Protein AF-D7G516-F1 (afdb_monomer)

pLDDT: mean 73.83, std 26.2, range [26.19, 97.0]

InterPro domains:
  IPR009976 Exocyst complex component Sec10-like [PTHR12100] (9-217)
  IPR048627 Exocyst complex component Sec10-like, alpha-helical bundle [PF07393] (10-215)

Solvent-accessible surface area (backbone atoms only — not comparable to full-atom values): 18354 Å² total; per-residue (Å²): 137,84,76,89,66,85,73,70,80,52,72,66,57,47,48,50,54,35,51,53,48,50,54,53,52,50,52,53,50,47,40,60,68,48,53,47,58,76,26,66,93,38,64,68,61,38,49,54,52,51,53,54,48,51,55,52,50,54,52,52,53,53,50,50,52,53,55,50,51,52,45,50,48,49,54,52,52,50,40,54,46,33,63,65,73,55,54,51,83,46,70,25,39,61,90,54,94,81,58,80,78,46,55,45,73,34,51,54,53,42,43,53,50,52,50,52,52,49,51,53,46,53,73,47,36,63,81,46,45,86,82,43,77,60,61,63,56,52,36,53,48,40,48,49,53,48,51,54,49,55,59,49,52,77,74,52,64,68,40,75,71,16,18,54,18,46,42,38,32,41,54,51,46,34,61,50,43,51,70,67,74,36,68,73,23,38,53,52,40,50,51,49,45,57,57,34,48,65,55,61,53,57,79,92,55,45,65,63,47,58,72,73,41,79,77,64,76,72,75,86,77,84,83,80,92,78,87,90,80,84,81,93,76,90,78,86,80,83,78,88,77,83,80,81,89,78,91,79,90,79,92,84,86,90,84,80,92,83,85,86,82,86,69,79,77,65,79,83,76,75,88,85,79,92,76,88,82,83,83,76,84,80,82,81,81,83,80,81,79,90,82,84,136

Radius of gyration: 27.87 Å; Cα contacts (8 Å, |Δi|>4): 183; chains: 1; bounding box: 66×80×80 Å

Organism: Ectocarpus siliculosus (NCBI:txid2880)

Structure (mmCIF, N/CA/C/O backbone):
data_AF-D7G516-F1
#
_entry.id   AF-D7G516-F1
#
loop_
_atom_site.group_PDB
_atom_site.id
_atom_site.type_symbol
_atom_site.label_atom_id
_atom_site.label_alt_id
_atom_site.label_comp_id
_atom_site.label_asym_id
_atom_site.label_entity_id
_atom_site.label_seq_id
_atom_site.pdbx_PDB_ins_code
_atom_site.Cartn_x
_atom_site.Cartn_y
_atom_site.Cartn_z
_atom_site.occupancy
_atom_site.B_iso_or_equiv
_atom_site.auth_seq_id
_atom_site.auth_comp_id
_atom_site.auth_asym_id
_atom_site.auth_atom_id
_atom_site.pdbx_PDB_model_num
ATOM 1 N N . MET A 1 1 ? -22.543 21.528 -9.847 1.00 35.31 1 MET A N 1
ATOM 2 C CA . MET A 1 1 ? -21.098 21.435 -9.544 1.00 35.31 1 MET A CA 1
ATOM 3 C C . MET A 1 1 ? -20.935 20.622 -8.266 1.00 35.31 1 MET A C 1
ATOM 5 O O . MET A 1 1 ? -20.909 21.175 -7.177 1.00 35.31 1 MET A O 1
ATOM 9 N N . THR A 1 2 ? -20.977 19.297 -8.387 1.00 38.12 2 THR A N 1
ATOM 10 C CA . THR A 1 2 ? -20.849 18.356 -7.266 1.00 38.12 2 THR A CA 1
ATOM 11 C C . THR A 1 2 ? -19.381 18.247 -6.868 1.00 38.12 2 THR A C 1
ATOM 13 O O . THR A 1 2 ? -18.526 18.008 -7.716 1.00 38.12 2 THR A O 1
ATOM 16 N N . GLY A 1 3 ? -19.097 18.499 -5.590 1.00 31.91 3 GLY A N 1
ATOM 17 C CA . GLY A 1 3 ? -17.750 18.593 -5.039 1.00 31.91 3 GLY A CA 1
ATOM 18 C C . GLY A 1 3 ? -16.908 17.337 -5.257 1.00 31.91 3 GLY A C 1
ATOM 19 O O . GLY A 1 3 ? -17.397 16.217 -5.125 1.00 31.91 3 GLY A O 1
ATOM 20 N N . GLY A 1 4 ? -15.626 17.557 -5.559 1.00 35.78 4 GLY A N 1
ATOM 21 C CA . GLY A 1 4 ? -14.592 16.530 -5.638 1.00 35.78 4 GLY A CA 1
ATOM 22 C C . GLY A 1 4 ? -14.382 15.859 -4.285 1.00 35.78 4 GLY A C 1
ATOM 23 O O . GLY A 1 4 ? -13.502 16.231 -3.512 1.00 35.78 4 GLY A O 1
ATOM 24 N N . ALA A 1 5 ? -15.216 14.872 -3.976 1.00 41.38 5 ALA A N 1
ATOM 25 C CA . ALA A 1 5 ? -14.889 13.873 -2.980 1.00 41.38 5 ALA A CA 1
ATOM 26 C C . ALA A 1 5 ? -13.753 13.026 -3.563 1.00 41.38 5 ALA A C 1
ATOM 28 O O . ALA A 1 5 ? -13.941 12.411 -4.606 1.00 41.38 5 ALA A O 1
ATOM 29 N N . GLY A 1 6 ? -12.586 13.058 -2.907 1.00 54.91 6 GLY A N 1
ATOM 30 C CA . GLY A 1 6 ? -11.377 12.331 -3.296 1.00 54.91 6 GLY A CA 1
ATOM 31 C C . GLY A 1 6 ? -11.686 10.919 -3.775 1.00 54.91 6 GLY A C 1
ATOM 32 O O . GLY A 1 6 ? -12.023 10.044 -2.978 1.00 54.91 6 GLY A O 1
ATOM 33 N N . GLN A 1 7 ? -11.627 10.748 -5.091 1.00 77.19 7 GLN A N 1
ATOM 34 C CA . GLN A 1 7 ? -11.859 9.480 -5.749 1.00 77.19 7 GLN A CA 1
ATOM 35 C C . GLN A 1 7 ? -10.616 8.626 -5.517 1.00 77.19 7 GLN A C 1
ATOM 37 O O . GLN A 1 7 ? -9.494 9.081 -5.748 1.00 77.19 7 GLN A O 1
ATOM 42 N N . LEU A 1 8 ? -10.821 7.427 -4.974 1.00 88.25 8 LEU A N 1
ATOM 43 C CA . LEU A 1 8 ? -9.752 6.449 -4.809 1.00 88.25 8 LEU A CA 1
ATOM 44 C C . LEU A 1 8 ? -9.149 6.123 -6.184 1.00 88.25 8 LEU A C 1
ATOM 46 O O . LEU A 1 8 ? -9.859 6.244 -7.189 1.00 88.25 8 LEU A O 1
ATOM 50 N N . PRO A 1 9 ? -7.870 5.717 -6.245 1.00 90.25 9 PRO A N 1
ATOM 51 C CA . PRO A 1 9 ? -7.252 5.311 -7.497 1.00 90.25 9 PRO A CA 1
ATOM 52 C C . PRO A 1 9 ? -8.087 4.199 -8.156 1.00 90.25 9 PRO A C 1
ATOM 54 O O . PRO A 1 9 ? -8.312 3.151 -7.541 1.00 90.25 9 PRO A O 1
ATOM 57 N N . PRO A 1 10 ? -8.608 4.423 -9.372 1.00 93.38 10 PRO A N 1
ATOM 58 C CA . PRO A 1 10 ? -9.391 3.411 -10.062 1.00 93.38 10 PRO A CA 1
ATOM 59 C C . PRO A 1 10 ? -8.457 2.341 -10.651 1.00 93.38 10 PRO A C 1
ATOM 61 O O . PRO A 1 10 ? -7.251 2.551 -10.773 1.00 93.38 10 PRO A O 1
ATOM 64 N N . ARG A 1 11 ? -8.982 1.179 -11.043 1.00 93.94 11 ARG A N 1
ATOM 65 C CA . ARG A 1 11 ? -8.154 0.091 -11.593 1.00 93.94 11 ARG A CA 1
ATOM 66 C C . ARG A 1 11 ? -7.381 0.521 -12.843 1.00 93.94 11 ARG A C 1
ATOM 68 O O . ARG A 1 11 ? -6.203 0.193 -12.987 1.00 93.94 11 ARG A O 1
ATOM 75 N N . GLU A 1 12 ? -8.018 1.313 -13.698 1.00 94.62 12 GLU A N 1
ATOM 76 C CA . GLU A 1 12 ? -7.468 1.833 -14.951 1.00 94.62 12 GLU A CA 1
ATOM 77 C C . GLU A 1 12 ? -6.193 2.656 -14.717 1.00 94.62 12 GLU A C 1
ATOM 79 O O . GLU A 1 12 ? -5.302 2.691 -15.566 1.00 94.62 12 GLU A O 1
ATOM 84 N N . PHE A 1 13 ? -6.066 3.288 -13.545 1.00 95.31 13 PHE A N 1
ATOM 85 C CA . PHE A 1 13 ? -4.852 4.000 -13.160 1.00 95.31 13 PHE A CA 1
ATOM 86 C C . PHE A 1 13 ? -3.659 3.044 -13.013 1.00 95.31 13 PHE A C 1
ATOM 88 O O . PHE A 1 13 ? -2.593 3.295 -13.578 1.00 95.31 13 PHE A O 1
ATOM 95 N N . TYR A 1 14 ? -3.833 1.924 -12.306 1.00 95.12 14 TYR A N 1
ATOM 96 C CA . TYR A 1 14 ? -2.770 0.931 -12.135 1.00 95.12 14 TYR A CA 1
ATOM 97 C C . TYR A 1 14 ? -2.436 0.222 -13.452 1.00 95.12 14 TYR A C 1
ATOM 99 O O . TYR A 1 14 ? -1.269 -0.064 -13.726 1.00 95.12 14 TYR A O 1
ATOM 107 N N . GLU A 1 15 ? -3.433 -0.005 -14.307 1.00 94.81 15 GLU A N 1
ATOM 108 C CA . GLU A 1 15 ? -3.223 -0.548 -15.652 1.00 94.81 15 GLU A CA 1
ATOM 109 C C .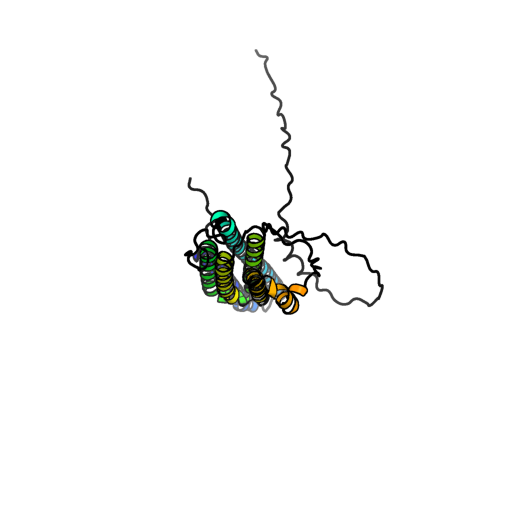 GLU A 1 15 ? -2.430 0.413 -16.550 1.00 94.81 15 GLU A C 1
ATOM 111 O O . GLU A 1 15 ? -1.538 -0.025 -17.281 1.00 94.81 15 GLU A O 1
ATOM 116 N N . ALA A 1 16 ? -2.668 1.724 -16.446 1.00 95.62 16 ALA A N 1
ATOM 117 C CA . ALA A 1 16 ? -1.872 2.727 -17.149 1.00 95.62 16 ALA A CA 1
ATOM 118 C C . ALA A 1 16 ? -0.408 2.731 -16.674 1.00 95.62 16 ALA A C 1
ATOM 120 O O . ALA A 1 16 ? 0.507 2.738 -17.500 1.00 95.62 16 ALA A O 1
ATOM 121 N N . VAL A 1 17 ? -0.166 2.651 -15.359 1.00 95.00 17 VAL A N 1
ATOM 122 C CA . VAL A 1 17 ? 1.196 2.524 -14.806 1.00 95.00 17 VAL A CA 1
ATOM 123 C C . VAL A 1 17 ? 1.875 1.243 -15.307 1.00 95.00 17 VAL A C 1
ATOM 125 O O . VAL A 1 17 ? 3.029 1.282 -15.746 1.00 95.00 17 VAL A O 1
ATOM 128 N N . LYS A 1 18 ? 1.147 0.119 -15.328 1.00 94.19 18 LYS A N 1
ATOM 129 C CA . LYS A 1 18 ? 1.629 -1.145 -15.900 1.00 94.19 18 LYS A CA 1
ATOM 130 C C . LYS A 1 18 ? 2.031 -0.978 -17.368 1.00 94.19 18 LYS A C 1
ATOM 132 O O . LYS A 1 18 ? 3.097 -1.447 -17.765 1.00 94.19 18 LYS A O 1
ATOM 137 N N . ALA A 1 19 ? 1.209 -0.307 -18.173 1.00 94.75 19 ALA A N 1
ATOM 138 C CA . ALA A 1 19 ? 1.486 -0.077 -19.590 1.00 94.75 19 ALA A CA 1
ATOM 139 C C . ALA A 1 19 ? 2.756 0.764 -19.807 1.00 94.75 19 ALA A C 1
ATOM 141 O O . ALA A 1 19 ? 3.577 0.421 -20.659 1.00 94.75 19 ALA A O 1
ATOM 142 N N . VAL A 1 20 ? 2.963 1.811 -19.000 1.00 94.50 20 VAL A N 1
ATOM 143 C CA . VAL A 1 20 ? 4.186 2.634 -19.046 1.00 94.50 20 VAL A CA 1
ATOM 144 C C . VAL A 1 20 ? 5.424 1.801 -18.707 1.00 94.50 20 VAL A C 1
ATOM 146 O O . VAL A 1 20 ? 6.427 1.874 -19.418 1.00 94.50 20 VAL A O 1
ATOM 149 N N . SER A 1 21 ? 5.348 0.959 -17.674 1.00 92.31 21 SER A N 1
ATOM 150 C CA . SER A 1 21 ? 6.451 0.064 -17.303 1.00 92.31 21 SER A CA 1
ATOM 151 C C . SER A 1 21 ? 6.769 -0.957 -18.407 1.00 92.31 21 SER A C 1
ATOM 153 O O . SER A 1 21 ? 7.936 -1.160 -18.750 1.00 92.31 21 SER A O 1
ATOM 155 N N . LYS A 1 22 ? 5.744 -1.525 -19.060 1.00 93.19 22 LYS A N 1
ATOM 156 C CA . LYS A 1 22 ? 5.924 -2.411 -20.225 1.00 93.19 22 LYS A CA 1
ATOM 157 C C . LYS A 1 22 ? 6.595 -1.710 -21.399 1.00 93.19 22 LYS A C 1
ATOM 159 O O . LYS A 1 22 ? 7.497 -2.279 -22.008 1.00 93.19 22 LYS A O 1
ATOM 164 N N . ALA A 1 23 ? 6.194 -0.478 -21.705 1.00 94.38 23 ALA A N 1
ATOM 165 C CA . ALA A 1 23 ? 6.830 0.310 -22.758 1.00 94.38 23 ALA A CA 1
ATOM 166 C C . ALA A 1 23 ? 8.309 0.593 -22.436 1.00 94.38 23 ALA A C 1
ATOM 168 O O . ALA A 1 23 ? 9.162 0.504 -23.319 1.00 94.38 23 ALA A O 1
ATOM 169 N N . ALA A 1 24 ? 8.628 0.872 -21.168 1.00 94.06 24 ALA A N 1
ATOM 170 C CA . ALA A 1 24 ? 10.005 1.051 -20.714 1.00 94.06 24 ALA A CA 1
ATOM 171 C C . ALA A 1 24 ? 10.839 -0.236 -20.863 1.00 94.06 24 ALA A C 1
ATOM 173 O O . ALA A 1 24 ? 11.972 -0.170 -21.341 1.00 94.06 24 ALA A O 1
ATOM 174 N N . ALA A 1 25 ? 10.277 -1.400 -20.524 1.00 92.81 25 ALA A N 1
ATOM 175 C CA . ALA A 1 25 ? 10.927 -2.695 -20.737 1.00 92.81 25 ALA A CA 1
ATOM 176 C C . ALA A 1 25 ? 11.154 -2.988 -22.234 1.00 92.81 25 ALA A C 1
ATOM 178 O O . ALA A 1 25 ? 12.260 -3.362 -22.626 1.00 92.81 25 ALA A O 1
ATOM 179 N N . GLY A 1 26 ? 10.156 -2.723 -23.083 1.00 94.69 26 GLY A N 1
ATOM 180 C CA . GLY A 1 26 ? 10.283 -2.870 -24.537 1.00 94.69 26 GLY A CA 1
ATOM 181 C C . GLY A 1 26 ? 11.351 -1.952 -25.143 1.00 94.69 26 GLY A C 1
ATOM 182 O O . GLY A 1 26 ? 12.089 -2.362 -26.036 1.00 94.69 26 GLY A O 1
ATOM 183 N N . LEU A 1 27 ? 11.513 -0.731 -24.619 1.00 95.38 27 LEU A N 1
ATOM 184 C CA . LEU A 1 27 ? 12.607 0.162 -25.017 1.00 95.38 27 LEU A CA 1
ATOM 185 C C . LEU A 1 27 ? 13.985 -0.429 -24.675 1.00 95.38 27 LEU A C 1
ATOM 187 O O . LEU A 1 27 ? 14.937 -0.272 -25.443 1.00 95.38 27 LEU A O 1
ATOM 191 N N . GLU A 1 28 ? 14.119 -1.098 -23.528 1.00 94.25 28 GLU A N 1
ATOM 192 C CA . GLU A 1 28 ? 15.374 -1.754 -23.153 1.00 94.25 28 GLU A CA 1
ATOM 193 C C . GLU A 1 28 ? 15.722 -2.933 -24.043 1.00 94.25 28 GLU A C 1
ATOM 195 O O . GLU A 1 28 ? 16.890 -3.090 -24.408 1.00 94.25 28 GLU A O 1
ATOM 200 N N . GLU A 1 29 ? 14.723 -3.741 -24.376 1.00 95.25 29 GLU A N 1
ATOM 201 C CA . GLU A 1 29 ? 14.861 -4.861 -25.296 1.00 95.25 29 GLU A CA 1
ATOM 202 C C . GLU A 1 29 ? 15.234 -4.366 -26.696 1.00 95.25 29 GLU A C 1
ATOM 204 O O . GLU A 1 29 ? 16.283 -4.746 -27.217 1.00 95.25 29 GLU A O 1
ATOM 209 N N . HIS A 1 30 ? 14.490 -3.401 -27.242 1.00 96.19 30 HIS A N 1
ATOM 210 C CA . HIS A 1 30 ? 14.788 -2.805 -28.545 1.00 96.19 30 HIS A CA 1
ATOM 211 C C . HIS A 1 30 ? 16.199 -2.203 -28.603 1.00 96.19 30 HIS A C 1
ATOM 213 O O . HIS A 1 30 ? 16.941 -2.410 -29.567 1.00 96.19 30 HIS A O 1
ATOM 219 N N . HIS A 1 31 ? 16.615 -1.492 -27.551 1.00 96.25 31 HIS A N 1
ATOM 220 C CA . HIS A 1 31 ? 17.971 -0.961 -27.494 1.00 96.25 31 HIS A CA 1
ATOM 221 C C . HIS A 1 31 ? 19.023 -2.078 -27.483 1.00 96.25 31 HIS A C 1
ATOM 223 O O . HIS A 1 31 ? 20.067 -1.946 -28.118 1.00 96.25 31 HIS A O 1
ATOM 229 N N . ARG A 1 32 ? 18.786 -3.169 -26.753 1.00 95.00 32 ARG A N 1
ATOM 230 C CA . ARG A 1 32 ? 19.725 -4.296 -26.654 1.00 95.00 32 ARG A CA 1
ATOM 231 C C . ARG A 1 32 ? 19.843 -5.060 -27.969 1.00 95.00 32 ARG A C 1
ATOM 233 O O . ARG A 1 32 ? 20.947 -5.441 -28.351 1.00 95.00 32 ARG A O 1
ATOM 240 N N . GLU A 1 33 ? 18.725 -5.295 -28.641 1.00 96.12 33 GLU A N 1
ATOM 241 C CA . GLU A 1 33 ? 18.678 -6.168 -29.813 1.00 96.12 33 GLU A CA 1
ATOM 242 C C . GLU A 1 33 ? 18.977 -5.445 -31.119 1.00 96.12 33 GLU A C 1
ATOM 244 O O . GLU A 1 33 ? 19.647 -6.018 -31.976 1.00 96.12 33 GLU A O 1
ATOM 249 N N . VAL A 1 34 ? 18.513 -4.203 -31.261 1.00 96.62 34 VAL A N 1
ATOM 250 C CA . VAL A 1 34 ? 18.597 -3.451 -32.518 1.00 96.62 34 VAL A CA 1
ATOM 251 C C . VAL A 1 34 ? 19.666 -2.371 -32.426 1.00 96.62 34 VAL A C 1
ATOM 253 O O . VAL A 1 34 ? 20.624 -2.384 -33.195 1.00 96.62 34 VAL A O 1
ATOM 256 N N . VAL A 1 35 ? 19.542 -1.453 -31.462 1.00 94.94 35 VAL A N 1
ATOM 257 C CA . VAL A 1 35 ? 20.409 -0.262 -31.396 1.00 94.94 35 VAL A CA 1
ATOM 258 C C . VAL A 1 35 ? 21.850 -0.638 -31.058 1.00 94.94 35 VAL A C 1
ATOM 260 O O . VAL A 1 35 ? 22.779 -0.195 -31.728 1.00 94.94 35 VAL A O 1
ATOM 263 N N . ALA A 1 36 ? 22.055 -1.478 -30.042 1.00 92.69 36 ALA A N 1
ATOM 264 C CA . ALA A 1 36 ? 23.391 -1.860 -29.607 1.00 92.69 36 ALA A CA 1
ATOM 265 C C . ALA A 1 36 ? 24.133 -2.628 -30.707 1.00 92.69 36 ALA A C 1
ATOM 267 O O . ALA A 1 36 ? 25.274 -2.276 -31.005 1.00 92.69 36 ALA A O 1
ATOM 268 N N . LYS A 1 37 ? 23.482 -3.612 -31.343 1.00 94.00 37 LYS A N 1
ATOM 269 C CA . LYS A 1 37 ? 24.067 -4.401 -32.441 1.00 94.00 37 LYS A CA 1
ATOM 270 C C . LYS A 1 37 ? 24.320 -3.554 -33.691 1.00 94.00 37 LYS A C 1
ATOM 272 O O . LYS A 1 37 ? 25.400 -3.607 -34.258 1.00 94.00 37 LYS A O 1
ATOM 277 N N . GLY A 1 38 ? 23.376 -2.687 -34.065 1.00 94.12 38 GLY A N 1
ATOM 278 C CA . GLY A 1 38 ? 23.540 -1.778 -35.206 1.00 94.12 38 GLY A CA 1
ATOM 279 C C . GLY A 1 38 ? 24.657 -0.739 -35.035 1.00 94.12 38 GLY A C 1
ATOM 280 O O . GLY A 1 38 ? 25.090 -0.144 -36.013 1.00 94.12 38 GLY A O 1
ATOM 281 N N . MET A 1 39 ? 25.137 -0.522 -33.806 1.00 94.38 39 MET A N 1
ATOM 282 C CA . MET A 1 39 ? 26.239 0.391 -33.482 1.00 94.38 39 MET A CA 1
ATOM 283 C C . MET A 1 39 ? 27.534 -0.350 -33.095 1.00 94.38 39 MET A C 1
ATOM 285 O O . MET A 1 39 ? 28.318 0.178 -32.304 1.00 94.38 39 MET A O 1
ATOM 289 N N . GLU A 1 40 ? 27.753 -1.576 -33.588 1.00 92.25 40 GLU A N 1
ATOM 290 C CA . GLU A 1 40 ? 28.995 -2.349 -33.368 1.00 92.25 40 GLU A CA 1
ATOM 291 C C . GLU A 1 40 ? 30.255 -1.610 -33.806 1.00 92.25 40 GLU A C 1
ATOM 293 O O . GLU A 1 40 ? 31.206 -1.523 -33.026 1.00 92.25 40 GLU A O 1
ATOM 298 N N . ASP A 1 41 ? 30.206 -0.954 -34.959 1.00 94.56 41 ASP A N 1
ATOM 299 C CA . ASP A 1 41 ? 31.373 -0.287 -35.542 1.00 94.56 41 ASP A CA 1
ATOM 300 C C . ASP A 1 41 ? 31.614 1.130 -34.991 1.00 94.56 41 ASP A C 1
ATOM 302 O O . ASP A 1 41 ? 32.623 1.770 -35.289 1.00 94.56 41 ASP A O 1
ATOM 306 N N . THR A 1 42 ? 30.702 1.647 -34.160 1.00 96.12 42 THR A N 1
ATOM 307 C CA . THR A 1 42 ? 30.744 3.028 -33.650 1.00 96.12 42 THR A CA 1
ATOM 308 C C . THR A 1 42 ? 30.601 3.077 -32.121 1.00 96.12 42 THR A C 1
ATOM 310 O O . THR A 1 42 ? 29.530 3.423 -31.602 1.00 96.12 42 THR A O 1
ATOM 313 N N . PRO A 1 43 ? 31.672 2.783 -31.355 1.00 92.31 43 PRO A N 1
ATOM 314 C CA . PRO A 1 43 ? 31.604 2.643 -29.895 1.00 92.31 43 PRO A CA 1
ATOM 315 C C . PRO A 1 43 ? 31.209 3.942 -29.170 1.00 92.31 43 PRO A C 1
ATOM 317 O O . PRO A 1 43 ? 30.512 3.908 -28.152 1.00 92.31 43 PRO A O 1
ATOM 320 N N . THR A 1 44 ? 31.592 5.101 -29.710 1.00 94.94 44 THR A N 1
ATOM 321 C CA . THR A 1 44 ? 31.213 6.411 -29.157 1.00 94.94 44 THR A CA 1
ATOM 322 C C . THR A 1 44 ? 29.705 6.644 -29.250 1.00 94.94 44 THR A C 1
ATOM 324 O O . THR A 1 44 ? 29.076 6.994 -28.252 1.00 94.94 44 THR A O 1
ATOM 327 N N . LEU A 1 45 ? 29.097 6.388 -30.416 1.00 94.12 45 LEU A N 1
ATOM 328 C CA . LEU A 1 45 ? 27.649 6.542 -30.612 1.00 94.12 45 LEU A CA 1
ATOM 329 C C . LEU A 1 45 ? 26.859 5.548 -29.759 1.00 94.12 45 LEU A C 1
ATOM 331 O O . LEU A 1 45 ? 25.877 5.934 -29.127 1.00 94.12 45 LEU A O 1
ATOM 335 N N . ARG A 1 46 ? 27.342 4.305 -29.648 1.00 93.62 46 ARG A N 1
ATOM 336 C CA . ARG A 1 46 ? 26.769 3.289 -28.755 1.00 93.62 46 ARG A CA 1
ATOM 337 C C . ARG A 1 46 ? 26.738 3.754 -27.297 1.00 93.62 46 ARG A C 1
ATOM 339 O O . ARG A 1 46 ? 25.749 3.533 -26.595 1.00 93.62 46 ARG A O 1
ATOM 346 N N . THR A 1 47 ? 27.810 4.401 -26.842 1.00 95.06 47 THR A N 1
ATOM 347 C CA . THR A 1 47 ? 27.899 4.939 -25.478 1.00 95.06 47 THR A CA 1
ATOM 348 C C . THR A 1 47 ? 26.881 6.059 -25.274 1.00 95.06 47 THR A C 1
ATOM 350 O O . THR A 1 47 ? 26.103 6.008 -24.324 1.00 95.06 47 THR A O 1
ATOM 353 N N . ILE A 1 48 ? 26.809 7.021 -26.200 1.00 95.69 48 ILE A N 1
ATOM 354 C CA . ILE A 1 48 ? 25.840 8.130 -26.143 1.00 95.69 48 ILE A CA 1
ATOM 355 C C . ILE A 1 48 ? 24.396 7.606 -26.134 1.00 95.69 48 ILE A C 1
ATOM 357 O O . ILE A 1 48 ? 23.582 8.053 -25.320 1.00 95.69 48 ILE A O 1
ATOM 361 N N . ALA A 1 49 ? 24.077 6.635 -26.995 1.00 94.88 49 ALA A N 1
ATOM 362 C CA . ALA A 1 49 ? 22.755 6.014 -27.056 1.00 94.88 49 ALA A CA 1
ATOM 363 C C . ALA A 1 49 ? 22.397 5.304 -25.739 1.00 94.88 49 ALA A C 1
ATOM 365 O O . ALA A 1 49 ? 21.304 5.501 -25.199 1.00 94.88 49 ALA A O 1
ATOM 366 N N . SER A 1 50 ? 23.350 4.559 -25.172 1.00 95.00 50 SER A N 1
ATOM 367 C CA . SER A 1 50 ? 23.172 3.848 -23.902 1.00 95.00 50 SER A CA 1
ATOM 368 C C . SER A 1 50 ? 22.932 4.805 -22.734 1.00 95.00 50 SER A C 1
ATOM 370 O O . SER A 1 50 ? 22.031 4.570 -21.928 1.00 95.00 50 SER A O 1
ATOM 372 N N . GLU A 1 51 ? 23.696 5.894 -22.645 1.00 96.38 51 GLU A N 1
ATOM 373 C CA . GLU A 1 51 ? 23.525 6.902 -21.591 1.00 96.38 51 GLU A CA 1
ATOM 374 C C . GLU A 1 51 ? 22.209 7.677 -21.745 1.00 96.38 51 GLU A C 1
ATOM 376 O O . GLU A 1 51 ? 21.487 7.883 -20.766 1.00 96.38 51 GLU A O 1
ATOM 381 N N . THR A 1 52 ? 21.824 8.014 -22.979 1.00 96.12 52 THR A N 1
ATOM 382 C CA . THR A 1 52 ? 20.531 8.658 -23.268 1.00 96.12 52 THR A CA 1
ATOM 383 C C . THR A 1 52 ? 19.363 7.759 -22.856 1.00 96.12 52 THR A C 1
ATOM 385 O O . THR A 1 52 ? 18.446 8.213 -22.165 1.00 96.12 52 THR A O 1
ATOM 388 N N . LYS A 1 53 ? 19.420 6.462 -23.1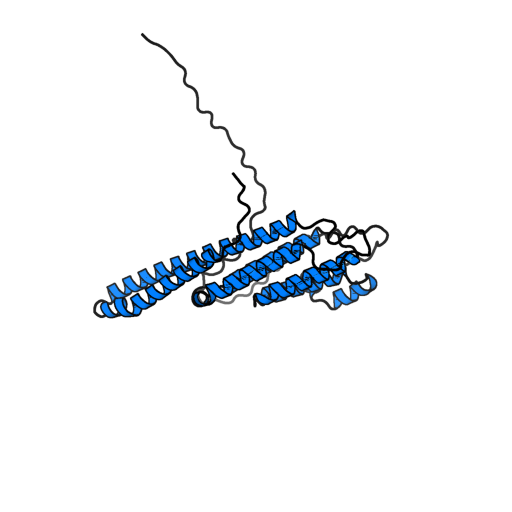95 1.00 95.88 53 LYS A N 1
ATOM 389 C CA . LYS A 1 53 ? 18.436 5.462 -22.753 1.00 95.88 53 LYS A CA 1
ATOM 390 C C . LYS A 1 53 ? 18.366 5.392 -21.229 1.00 95.88 53 LYS A C 1
ATOM 392 O O . LYS A 1 53 ? 17.273 5.476 -20.675 1.00 95.88 53 LYS A O 1
ATOM 397 N N . LYS A 1 54 ? 19.507 5.236 -20.544 1.00 95.62 54 LYS A N 1
ATOM 398 C CA . LYS A 1 54 ? 19.554 5.164 -19.070 1.00 95.62 54 LYS A CA 1
ATOM 399 C C . LYS A 1 54 ? 18.907 6.395 -18.438 1.00 95.62 54 LYS A C 1
ATOM 401 O O . LYS A 1 54 ? 18.063 6.250 -17.559 1.00 95.62 54 LYS A O 1
ATOM 406 N N . SER A 1 55 ? 19.247 7.590 -18.922 1.00 96.81 55 SER A N 1
ATOM 407 C CA . SER A 1 55 ? 18.660 8.846 -18.443 1.00 96.81 55 SER A CA 1
ATOM 408 C C . SER A 1 55 ? 17.138 8.879 -18.618 1.00 96.81 55 SER A C 1
ATOM 410 O O . SER A 1 55 ? 16.414 9.244 -17.689 1.00 96.81 55 SER A O 1
ATOM 412 N N . LEU A 1 56 ? 16.631 8.452 -19.779 1.00 96.25 56 LEU A N 1
ATOM 413 C CA . LEU A 1 56 ? 15.193 8.382 -20.033 1.00 96.25 56 LEU A CA 1
ATOM 414 C C . LEU A 1 56 ? 14.492 7.389 -19.096 1.00 96.25 56 LEU A C 1
ATOM 416 O O . LEU A 1 56 ? 13.469 7.732 -18.509 1.00 96.25 56 LEU A O 1
ATOM 420 N N . LEU A 1 57 ? 15.053 6.194 -18.914 1.00 94.88 57 LEU A N 1
ATOM 421 C CA . LEU A 1 57 ? 14.472 5.168 -18.045 1.00 94.88 57 LEU A CA 1
ATOM 422 C C . LEU A 1 57 ? 14.434 5.611 -16.586 1.00 94.88 57 LEU A C 1
ATOM 424 O O . LEU A 1 57 ? 13.386 5.507 -15.961 1.00 94.88 57 LEU A O 1
ATOM 428 N N . HIS A 1 58 ? 15.509 6.223 -16.085 1.00 94.31 58 HIS A N 1
ATOM 429 C CA . HIS A 1 58 ? 15.515 6.796 -14.740 1.00 94.31 58 HIS A CA 1
ATOM 430 C C . HIS A 1 58 ? 14.415 7.844 -14.541 1.00 94.31 58 HIS A C 1
ATOM 432 O O . HIS A 1 58 ? 13.811 7.909 -13.472 1.00 94.31 58 HIS A O 1
ATOM 438 N N . ARG A 1 59 ? 14.120 8.659 -15.562 1.00 95.12 59 ARG A N 1
ATOM 439 C CA . ARG A 1 59 ? 13.014 9.627 -15.500 1.00 95.12 59 ARG A CA 1
ATOM 440 C C . ARG A 1 59 ? 11.651 8.937 -15.458 1.00 95.12 59 ARG A C 1
ATOM 442 O O . ARG A 1 59 ? 10.782 9.399 -14.724 1.00 95.12 59 ARG A O 1
ATOM 449 N N . VAL A 1 60 ? 11.467 7.865 -16.229 1.00 94.75 60 VAL A N 1
ATOM 450 C CA . VAL A 1 60 ? 10.224 7.075 -16.234 1.00 94.75 60 VAL A CA 1
ATOM 451 C C . VAL A 1 60 ? 10.016 6.379 -14.890 1.00 94.75 60 VAL A C 1
ATOM 453 O O . VAL A 1 60 ? 8.916 6.448 -14.343 1.00 94.75 60 VAL A O 1
ATOM 456 N N . ASP A 1 61 ? 11.062 5.785 -14.318 1.00 92.00 61 ASP A N 1
ATOM 457 C CA . ASP A 1 61 ? 10.988 5.122 -13.013 1.00 92.00 61 ASP A CA 1
ATOM 458 C C . ASP A 1 61 ? 10.682 6.142 -11.904 1.00 92.00 61 ASP A C 1
ATOM 460 O O . ASP A 1 61 ? 9.765 5.941 -11.109 1.00 92.00 61 ASP A O 1
ATOM 464 N N . ALA A 1 62 ? 11.355 7.300 -11.906 1.00 92.69 62 ALA A N 1
ATOM 465 C CA . ALA A 1 62 ? 11.084 8.375 -10.948 1.00 92.69 62 ALA A CA 1
ATOM 466 C C . ALA A 1 62 ? 9.652 8.928 -11.063 1.00 92.69 62 ALA A C 1
ATOM 468 O O . ALA A 1 62 ? 9.012 9.224 -10.053 1.00 92.69 62 ALA A O 1
ATOM 469 N N . TRP A 1 63 ? 9.135 9.069 -12.286 1.00 95.00 63 TRP A N 1
ATOM 470 C CA . TRP A 1 63 ? 7.750 9.482 -12.506 1.00 95.00 63 TRP A CA 1
ATOM 471 C C . TRP A 1 63 ? 6.759 8.420 -12.020 1.00 95.00 63 TRP A C 1
ATOM 473 O O . TRP A 1 63 ? 5.786 8.761 -11.353 1.00 95.00 63 TRP A O 1
ATOM 483 N N . THR A 1 64 ? 7.043 7.144 -12.287 1.00 93.44 64 THR A N 1
ATOM 484 C CA . THR A 1 64 ? 6.220 6.009 -11.850 1.00 93.44 64 THR A CA 1
ATOM 485 C C . THR A 1 64 ? 6.108 5.965 -10.331 1.00 93.44 64 THR A C 1
ATOM 487 O O . THR A 1 64 ? 4.997 5.933 -9.805 1.00 93.44 64 THR A O 1
ATOM 490 N N . VAL A 1 65 ? 7.241 6.054 -9.625 1.00 92.56 65 VAL A N 1
ATOM 491 C CA . VAL A 1 65 ? 7.274 6.124 -8.156 1.00 92.56 65 VAL A CA 1
ATOM 492 C C . VAL A 1 65 ? 6.419 7.283 -7.660 1.00 92.56 65 VAL A C 1
ATOM 494 O O . VAL A 1 65 ? 5.519 7.077 -6.853 1.00 92.56 65 VAL A O 1
ATOM 497 N N . ARG A 1 66 ? 6.632 8.490 -8.194 1.00 94.19 66 ARG A N 1
ATOM 498 C CA . ARG A 1 66 ? 5.907 9.689 -7.759 1.00 94.19 66 ARG A CA 1
ATOM 499 C C . ARG A 1 66 ? 4.393 9.564 -7.936 1.00 94.19 66 ARG A C 1
ATOM 501 O O . ARG A 1 66 ? 3.631 9.957 -7.058 1.00 94.19 66 ARG A O 1
ATOM 508 N N . VAL A 1 67 ? 3.950 9.037 -9.072 1.00 94.69 67 VAL A N 1
ATOM 509 C CA . VAL A 1 67 ? 2.522 8.874 -9.366 1.00 94.69 67 VAL A CA 1
ATOM 510 C C . VAL A 1 67 ? 1.888 7.823 -8.449 1.00 94.69 67 VAL A C 1
ATOM 512 O O . VAL A 1 67 ? 0.773 8.023 -7.965 1.00 94.69 67 VAL A O 1
ATOM 515 N N . LEU A 1 68 ? 2.606 6.741 -8.143 1.00 94.62 68 LEU A N 1
ATOM 516 C CA . LEU A 1 68 ? 2.153 5.744 -7.174 1.00 94.62 68 LEU A CA 1
ATOM 517 C C . LEU A 1 68 ? 2.127 6.297 -5.741 1.00 94.62 68 LEU A C 1
ATOM 519 O O . LEU A 1 68 ? 1.164 6.048 -5.022 1.00 94.62 68 LEU A O 1
ATOM 523 N N . GLU A 1 69 ? 3.117 7.093 -5.333 1.00 94.44 69 GLU A N 1
ATOM 524 C CA . GLU A 1 69 ? 3.115 7.795 -4.041 1.00 94.44 69 GLU A CA 1
ATOM 525 C C . GLU A 1 69 ? 1.906 8.732 -3.900 1.00 94.44 69 GLU A C 1
ATOM 527 O O . GLU A 1 69 ? 1.279 8.786 -2.839 1.00 94.44 69 GLU A O 1
ATOM 532 N N . ASP A 1 70 ? 1.542 9.452 -4.965 1.00 94.50 70 ASP A N 1
ATOM 533 C CA . ASP A 1 70 ? 0.352 10.306 -4.978 1.00 94.50 70 ASP A CA 1
ATOM 534 C C . ASP A 1 70 ? -0.934 9.476 -4.799 1.00 94.50 70 ASP A C 1
ATOM 536 O O . ASP A 1 70 ? -1.811 9.866 -4.024 1.00 94.50 70 ASP A O 1
ATOM 540 N N . ALA A 1 71 ? -1.022 8.298 -5.428 1.00 94.12 71 ALA A N 1
ATOM 541 C CA . ALA A 1 71 ? -2.129 7.361 -5.230 1.00 94.12 71 ALA A CA 1
ATOM 542 C C . ALA A 1 71 ? -2.192 6.822 -3.790 1.00 94.12 71 ALA A C 1
ATOM 544 O O . ALA A 1 71 ? -3.259 6.835 -3.174 1.00 94.12 71 ALA A O 1
ATOM 545 N N . MET A 1 72 ? -1.053 6.426 -3.213 1.00 94.75 72 MET A N 1
ATOM 546 C CA . MET A 1 72 ? -0.973 5.988 -1.813 1.00 94.75 72 MET A CA 1
ATOM 547 C C . MET A 1 72 ? -1.381 7.105 -0.842 1.00 94.75 72 MET A C 1
ATOM 549 O O . MET A 1 72 ? -2.083 6.861 0.142 1.00 94.75 72 MET A O 1
ATOM 553 N N . ARG A 1 73 ? -1.024 8.361 -1.140 1.00 94.56 73 ARG A N 1
ATOM 554 C CA . ARG A 1 73 ? -1.460 9.520 -0.348 1.00 94.56 73 ARG A CA 1
ATOM 555 C C . ARG A 1 73 ? -2.980 9.676 -0.353 1.00 94.56 73 ARG A C 1
ATOM 557 O O . ARG A 1 73 ? -3.550 10.014 0.682 1.00 94.56 73 ARG A O 1
ATOM 564 N N . LEU A 1 74 ? -3.649 9.410 -1.477 1.00 95.12 74 LEU A N 1
ATOM 565 C CA . LEU A 1 74 ? -5.115 9.431 -1.537 1.00 95.12 74 LEU A CA 1
ATOM 566 C C . LEU A 1 74 ? -5.744 8.356 -0.639 1.00 95.12 74 LEU A C 1
ATOM 568 O O . LEU A 1 74 ? -6.754 8.640 0.006 1.00 95.12 74 LEU A O 1
ATOM 572 N N . LEU A 1 75 ? -5.134 7.169 -0.534 1.00 94.75 75 LEU A N 1
ATOM 573 C CA . LEU A 1 75 ? -5.584 6.117 0.391 1.00 94.75 75 LEU A CA 1
ATOM 574 C C . LEU A 1 75 ? -5.470 6.563 1.854 1.00 94.75 75 LEU A C 1
ATOM 576 O O . LEU A 1 75 ? -6.411 6.403 2.631 1.00 94.75 75 LEU A O 1
ATOM 580 N N . ILE A 1 76 ? -4.346 7.184 2.217 1.00 95.31 76 ILE A N 1
ATOM 581 C CA . ILE A 1 76 ? -4.122 7.731 3.562 1.00 95.31 76 ILE A CA 1
ATOM 582 C C . ILE A 1 76 ? -5.154 8.820 3.883 1.00 95.31 76 ILE A C 1
ATOM 584 O O . ILE A 1 76 ? -5.780 8.783 4.941 1.00 95.31 76 ILE A O 1
ATOM 588 N N . LEU A 1 77 ? -5.379 9.759 2.959 1.00 94.56 77 LEU A N 1
ATOM 589 C CA . LEU A 1 77 ? -6.374 10.824 3.129 1.00 94.56 77 LEU A CA 1
ATOM 590 C C . LEU A 1 77 ? -7.797 10.266 3.240 1.00 94.56 77 LEU A C 1
ATOM 592 O O . LEU A 1 77 ? -8.616 10.797 3.994 1.00 94.56 77 LEU A O 1
ATOM 596 N N . TYR A 1 78 ? -8.106 9.191 2.512 1.00 93.69 78 TYR A N 1
ATOM 597 C CA . TYR A 1 78 ? -9.369 8.481 2.671 1.00 93.69 78 TYR A CA 1
ATOM 598 C C . TYR A 1 78 ? -9.495 7.899 4.081 1.00 93.69 78 TYR A C 1
ATOM 600 O O . TYR A 1 78 ? -10.518 8.129 4.729 1.00 93.69 78 TYR A O 1
ATOM 608 N N . ALA A 1 79 ? -8.469 7.201 4.577 1.00 93.25 79 ALA A N 1
ATOM 609 C CA . ALA A 1 79 ? -8.473 6.622 5.919 1.00 93.25 79 ALA A CA 1
ATOM 610 C C . ALA A 1 79 ? -8.638 7.696 7.007 1.00 93.25 79 ALA A C 1
ATOM 612 O O . ALA A 1 79 ? -9.523 7.580 7.856 1.00 93.25 79 ALA A O 1
ATOM 613 N N . GLU A 1 80 ? -7.876 8.789 6.925 1.00 92.50 80 GLU A N 1
ATOM 614 C CA . GLU A 1 80 ? -7.981 9.941 7.830 1.00 92.50 80 GLU A CA 1
ATOM 615 C C . GLU A 1 80 ? -9.393 10.548 7.816 1.00 92.50 80 GLU A C 1
ATOM 617 O O . GLU A 1 80 ? -9.980 10.843 8.865 1.00 92.50 80 GLU A O 1
ATOM 622 N N . LYS A 1 81 ? -9.988 10.674 6.625 1.00 91.38 81 LYS A N 1
ATOM 623 C CA . LYS A 1 81 ? -11.360 11.156 6.460 1.00 91.38 81 LYS A CA 1
ATOM 624 C C . LYS A 1 81 ? -12.381 10.205 7.084 1.00 91.38 81 LYS A C 1
ATOM 626 O O . LYS A 1 81 ? -13.315 10.688 7.723 1.00 91.38 81 LYS A O 1
ATOM 631 N N . GLN A 1 82 ? -12.231 8.886 6.929 1.00 90.31 82 GLN A N 1
ATOM 632 C CA . GLN A 1 82 ? -13.120 7.921 7.590 1.00 90.31 82 GLN A CA 1
ATOM 633 C C . GLN A 1 82 ? -13.006 8.038 9.113 1.00 90.31 82 GLN A C 1
ATOM 635 O O . GLN A 1 82 ? -14.029 8.176 9.784 1.00 90.31 82 GLN A O 1
ATOM 640 N N . MET A 1 83 ? -11.781 8.082 9.642 1.00 86.50 83 MET A N 1
ATOM 641 C CA . MET A 1 83 ? -11.520 8.232 11.079 1.00 86.50 83 MET A CA 1
ATOM 642 C C . MET A 1 83 ? -11.980 9.575 11.654 1.00 86.50 83 MET A C 1
ATOM 644 O O . MET A 1 83 ? -12.182 9.671 12.856 1.00 86.50 83 MET A O 1
ATOM 648 N N . SER A 1 84 ? -12.163 10.605 10.826 1.00 84.19 84 SER A N 1
ATOM 649 C CA . SER A 1 84 ? -12.659 11.914 11.272 1.00 84.19 84 SER A CA 1
ATOM 650 C C . SER A 1 84 ? -14.176 12.070 11.131 1.00 84.19 84 SER A C 1
ATOM 652 O O . SER A 1 84 ? -14.809 12.711 11.966 1.00 84.19 84 SER A O 1
ATOM 654 N N . LEU A 1 85 ? -14.771 11.533 10.058 1.00 73.75 85 LEU A N 1
ATOM 655 C CA . LEU A 1 85 ? -16.185 11.751 9.723 1.00 73.75 85 LEU A CA 1
ATOM 656 C C . LEU A 1 85 ? -17.114 10.644 10.215 1.00 73.75 85 LEU A C 1
ATOM 658 O O . LEU A 1 85 ? -18.282 10.920 10.485 1.00 73.75 85 LEU A O 1
ATOM 662 N N . ARG A 1 86 ? -16.638 9.394 10.254 1.00 69.94 86 ARG A N 1
ATOM 663 C CA . ARG A 1 86 ? -17.473 8.233 10.589 1.00 69.94 86 ARG A CA 1
ATOM 664 C C . ARG A 1 86 ? -17.300 7.744 12.014 1.00 69.94 86 ARG A C 1
ATOM 666 O O . ARG A 1 86 ? -18.195 7.054 12.489 1.00 69.94 86 ARG A O 1
ATOM 673 N N . SER A 1 87 ? -16.218 8.117 12.697 1.00 69.81 87 SER A N 1
ATOM 674 C CA . SER A 1 87 ? -16.057 7.750 14.098 1.00 69.81 87 SER A CA 1
ATOM 675 C C . SER A 1 87 ? -17.026 8.558 14.957 1.00 69.81 87 SER A C 1
ATOM 677 O O . SER A 1 87 ? -16.870 9.777 15.117 1.00 69.81 87 SER A O 1
ATOM 679 N N . SER A 1 88 ? -18.029 7.901 15.522 1.00 67.44 88 SER A N 1
ATOM 680 C CA . SER A 1 88 ? -18.852 8.528 16.544 1.00 67.44 88 SER A CA 1
ATOM 681 C C . SER A 1 88 ? -18.117 8.472 17.879 1.00 67.44 88 SER A C 1
ATOM 683 O O . SER A 1 88 ? -17.522 7.458 18.236 1.00 67.44 88 SER A O 1
ATOM 685 N N . LYS A 1 89 ? -18.242 9.524 18.700 1.00 69.81 89 LYS A N 1
ATOM 686 C CA . LYS A 1 89 ? -17.794 9.487 20.109 1.00 69.81 89 LYS A CA 1
ATOM 687 C C . LYS A 1 89 ? -18.468 8.361 20.911 1.00 69.81 89 LYS A C 1
ATOM 689 O O . LYS A 1 89 ? -18.016 8.054 22.008 1.00 69.81 89 LYS A O 1
ATOM 694 N N . SER A 1 90 ? -19.557 7.788 20.392 1.00 75.75 90 SER A N 1
ATOM 695 C CA . SER A 1 90 ? -20.268 6.656 20.985 1.00 75.75 90 SER A CA 1
ATOM 696 C C . SER A 1 90 ? -19.739 5.285 20.566 1.00 75.75 90 SER A C 1
ATOM 698 O O . SER A 1 90 ? -20.141 4.317 21.198 1.00 75.75 90 SER A O 1
ATOM 700 N N . ASP A 1 91 ? -18.881 5.173 19.544 1.00 84.00 91 ASP A N 1
ATOM 701 C CA . ASP A 1 91 ? -18.483 3.866 18.985 1.00 84.00 91 ASP A CA 1
ATOM 702 C C . ASP A 1 91 ? -17.797 2.980 20.036 1.00 84.00 91 ASP A C 1
ATOM 704 O O . ASP A 1 91 ? -18.093 1.796 20.142 1.00 84.00 91 ASP A O 1
ATOM 708 N N . TYR A 1 92 ? -16.972 3.585 20.894 1.00 90.06 92 TYR A N 1
ATOM 709 C CA . TYR A 1 92 ? -16.302 2.908 22.012 1.00 90.06 92 TYR A CA 1
ATOM 710 C C . TYR A 1 92 ? -16.883 3.290 23.382 1.00 90.06 92 TYR A C 1
ATOM 712 O O . TYR A 1 92 ? -16.311 2.987 24.427 1.00 90.06 92 TYR A O 1
ATOM 720 N N . CYS A 1 93 ? -18.022 3.979 23.394 1.00 89.06 93 CYS A N 1
ATOM 721 C CA . CYS A 1 93 ? -18.781 4.305 24.600 1.00 89.06 93 CYS A CA 1
ATOM 722 C C . CYS A 1 93 ? -20.275 3.995 24.389 1.00 89.06 93 CYS A C 1
ATOM 724 O O . CYS A 1 93 ? -21.101 4.911 24.504 1.00 89.06 93 CYS A O 1
ATOM 726 N N . PRO A 1 94 ? -20.652 2.747 24.044 1.00 86.88 94 PRO A N 1
ATOM 727 C CA . PRO A 1 94 ? -22.056 2.383 23.918 1.00 86.88 94 PRO A CA 1
ATOM 728 C C . PRO A 1 94 ? -22.780 2.597 25.251 1.00 86.88 94 PRO A C 1
ATOM 730 O O . PRO A 1 94 ? -22.244 2.299 26.320 1.00 86.88 94 PRO A O 1
ATOM 733 N N . LYS A 1 95 ? -23.992 3.157 25.176 1.00 83.12 95 LYS A N 1
ATOM 734 C CA . LYS A 1 95 ? -24.850 3.402 26.347 1.00 83.12 95 LYS A CA 1
ATOM 735 C C . LYS A 1 95 ? -25.638 2.165 26.769 1.00 83.12 95 LYS A C 1
ATOM 737 O O . LYS A 1 95 ? -26.036 2.074 27.921 1.00 83.12 95 LYS A O 1
ATOM 742 N N . GLU A 1 96 ? -25.890 1.263 25.829 1.00 78.75 96 GLU A N 1
ATOM 743 C CA . GLU A 1 96 ? -26.665 0.047 26.044 1.00 78.75 96 GLU A CA 1
ATOM 744 C C . GLU A 1 96 ? -25.720 -1.136 26.258 1.00 78.75 96 GLU A C 1
ATOM 746 O O . GLU A 1 96 ? -24.762 -1.309 25.501 1.00 78.75 96 GLU A O 1
ATOM 751 N N . GLU A 1 97 ? -26.004 -1.963 27.266 1.00 66.44 97 GLU A N 1
ATOM 752 C CA . GLU A 1 97 ? -25.235 -3.186 27.545 1.00 66.44 97 GLU A CA 1
ATOM 753 C C . GLU A 1 97 ? -25.390 -4.253 26.448 1.00 66.44 97 GLU A C 1
ATOM 755 O O . GLU A 1 97 ? -24.548 -5.134 26.315 1.00 66.44 97 GLU A O 1
ATOM 760 N N . THR A 1 98 ? -26.426 -4.142 25.613 1.00 67.50 98 THR A N 1
ATOM 761 C CA . THR A 1 98 ? -26.725 -5.045 24.490 1.00 67.50 98 THR A CA 1
ATOM 762 C C . THR A 1 98 ? -26.087 -4.621 23.166 1.00 67.50 98 THR A C 1
ATOM 764 O O . THR A 1 98 ? -26.444 -5.154 22.114 1.00 67.50 98 THR A O 1
ATOM 767 N N . ALA A 1 99 ? -25.183 -3.638 23.173 1.00 75.06 99 ALA A N 1
ATOM 768 C CA . ALA A 1 99 ? -24.520 -3.198 21.952 1.00 75.06 99 ALA A CA 1
ATOM 769 C C . ALA A 1 99 ? -23.733 -4.349 21.300 1.00 75.06 99 ALA A C 1
ATOM 771 O O . ALA A 1 99 ? -23.021 -5.095 21.972 1.00 75.06 99 ALA A O 1
ATOM 772 N N . ALA A 1 100 ? -23.848 -4.478 19.976 1.00 81.69 100 ALA A N 1
ATOM 773 C CA . ALA A 1 100 ? -23.132 -5.500 19.223 1.00 81.69 100 ALA A CA 1
ATOM 774 C C . ALA A 1 100 ? -21.614 -5.305 19.361 1.00 81.69 100 ALA A C 1
ATOM 776 O O . ALA A 1 100 ? -21.072 -4.260 18.995 1.00 81.69 100 ALA A O 1
ATOM 777 N N . ILE A 1 101 ? -20.933 -6.328 19.877 1.00 87.56 101 ILE A N 1
ATOM 778 C CA . ILE A 1 101 ? -19.478 -6.355 20.034 1.00 87.56 101 ILE A CA 1
ATOM 779 C C . ILE A 1 101 ? -18.870 -6.764 18.689 1.00 87.56 101 ILE A C 1
ATOM 781 O O . ILE A 1 101 ? -18.487 -7.909 18.472 1.00 87.56 101 ILE A O 1
ATOM 785 N N . GLU A 1 102 ? -18.816 -5.819 17.758 1.00 92.19 102 GLU A N 1
ATOM 786 C CA . GLU A 1 102 ? -18.252 -5.999 16.420 1.00 92.19 102 GLU A CA 1
ATOM 787 C C . GLU A 1 102 ? -17.300 -4.858 16.072 1.00 92.19 102 GLU A C 1
ATOM 789 O O . GLU A 1 102 ? -17.372 -3.784 16.662 1.00 92.19 102 GLU A O 1
ATOM 794 N N . ALA A 1 103 ? -16.465 -5.062 15.049 1.00 92.69 103 ALA A N 1
ATOM 795 C CA . ALA A 1 103 ? -15.663 -3.983 14.489 1.00 92.69 103 ALA A CA 1
ATOM 796 C C . ALA A 1 103 ? -16.548 -2.806 14.023 1.00 92.69 103 ALA A C 1
ATOM 798 O O . ALA A 1 103 ? -17.608 -2.989 13.399 1.00 92.69 103 ALA A O 1
ATOM 799 N N . THR A 1 104 ? -16.094 -1.591 14.312 1.00 92.94 104 THR A N 1
ATOM 800 C CA . THR A 1 104 ? -16.760 -0.335 13.998 1.00 92.94 104 THR A CA 1
ATOM 801 C C . THR A 1 104 ? -16.912 -0.153 12.494 1.00 92.94 104 THR A C 1
ATOM 803 O O . THR A 1 104 ? -16.146 -0.652 11.663 1.00 92.94 104 THR A O 1
ATOM 806 N N . ARG A 1 105 ? -17.923 0.632 12.108 1.00 91.62 105 ARG A N 1
ATOM 807 C CA . ARG A 1 105 ? -18.169 0.975 10.697 1.00 91.62 105 ARG A CA 1
ATOM 808 C C . ARG A 1 105 ? -16.982 1.710 10.074 1.00 91.62 105 ARG A C 1
ATOM 810 O O . ARG A 1 105 ? -16.738 1.572 8.878 1.00 91.62 105 ARG A O 1
ATOM 817 N N . THR A 1 106 ? -16.270 2.489 10.884 1.00 91.69 106 THR A N 1
ATOM 818 C CA . THR A 1 106 ? -15.082 3.240 10.482 1.00 91.69 106 THR A CA 1
ATOM 819 C C . THR A 1 106 ? -13.962 2.294 10.075 1.00 91.69 106 THR A C 1
ATOM 821 O O . THR A 1 106 ? -13.496 2.374 8.938 1.00 91.69 106 THR A O 1
ATOM 824 N N . VAL A 1 107 ? -13.583 1.358 10.950 1.00 94.06 107 VAL A N 1
ATOM 825 C CA . VAL A 1 107 ? -12.519 0.392 10.652 1.00 94.06 107 VAL A CA 1
ATOM 826 C C . VAL A 1 107 ? -12.927 -0.542 9.521 1.00 94.06 107 VAL A C 1
ATOM 828 O O . VAL A 1 107 ? -12.157 -0.695 8.580 1.00 94.06 107 VAL A O 1
ATOM 831 N N . LYS A 1 108 ? -14.162 -1.062 9.510 1.00 94.38 108 LYS A N 1
ATOM 832 C CA . LYS A 1 108 ? -14.674 -1.877 8.390 1.00 94.38 108 LYS A CA 1
ATOM 833 C C . LYS A 1 108 ? -14.520 -1.164 7.035 1.00 94.38 108 LYS A C 1
ATOM 835 O O . LYS A 1 108 ? -14.078 -1.786 6.072 1.00 94.38 108 LYS A O 1
ATOM 840 N N . ALA A 1 109 ? -14.833 0.133 6.960 1.00 93.25 109 ALA A N 1
ATOM 841 C CA . ALA A 1 109 ? -14.699 0.915 5.728 1.00 93.25 109 ALA A CA 1
ATOM 842 C C . ALA A 1 109 ? -13.235 1.132 5.308 1.00 93.25 109 ALA A C 1
ATOM 844 O O . ALA A 1 109 ? -12.916 0.995 4.129 1.00 93.25 109 ALA A O 1
ATOM 845 N N . VAL A 1 110 ? -12.350 1.453 6.258 1.00 94.62 110 VAL A N 1
ATOM 846 C CA . VAL A 1 110 ? -10.911 1.614 5.985 1.00 94.62 110 VAL A CA 1
ATOM 847 C C . VAL A 1 110 ? -10.303 0.287 5.534 1.00 94.62 110 VAL A C 1
ATOM 849 O O . VAL A 1 110 ? -9.687 0.230 4.475 1.00 94.62 110 VAL A O 1
ATOM 852 N N . SER A 1 111 ? -10.541 -0.785 6.289 1.00 95.69 111 SER A N 1
ATOM 853 C CA . SER A 1 111 ? -10.070 -2.137 5.989 1.00 95.69 111 SER A CA 1
ATOM 854 C C . SER A 1 111 ? -10.525 -2.615 4.614 1.00 95.69 111 SER A C 1
ATOM 856 O O . SER A 1 111 ? -9.693 -3.067 3.841 1.00 95.69 111 SER A O 1
ATOM 858 N N . SER A 1 112 ? -11.809 -2.456 4.272 1.00 95.31 112 SER A N 1
ATOM 859 C CA . SER A 1 112 ? -12.335 -2.875 2.965 1.00 95.31 112 SER A CA 1
ATOM 860 C C . SER A 1 112 ? -11.636 -2.170 1.800 1.00 95.31 112 SER A C 1
ATOM 862 O O . SER A 1 112 ? -11.301 -2.816 0.813 1.00 95.31 112 SER A O 1
ATOM 864 N N . VAL A 1 113 ? -11.402 -0.858 1.908 1.00 95.25 113 VAL A N 1
ATOM 865 C CA . VAL A 1 113 ? -10.728 -0.097 0.844 1.00 95.25 113 VAL A CA 1
ATOM 866 C C . VAL A 1 113 ? -9.254 -0.466 0.745 1.00 95.25 113 VAL A C 1
ATOM 868 O O . VAL A 1 113 ? -8.738 -0.598 -0.361 1.00 95.25 113 VAL A O 1
ATOM 871 N N . LEU A 1 114 ? -8.569 -0.649 1.877 1.00 95.75 114 LEU A N 1
ATOM 872 C CA . LEU A 1 114 ? -7.172 -1.078 1.878 1.00 95.75 114 LEU A CA 1
ATOM 873 C C . LEU A 1 114 ? -7.012 -2.470 1.256 1.00 95.75 114 LEU A C 1
ATOM 875 O O . LEU A 1 114 ? -6.114 -2.656 0.444 1.00 95.75 114 LEU A O 1
ATOM 879 N N . GLU A 1 115 ? -7.890 -3.421 1.589 1.00 95.06 115 GLU A N 1
ATOM 880 C CA . GLU A 1 115 ? -7.896 -4.765 0.996 1.00 95.06 115 GLU A CA 1
ATOM 881 C C . GLU A 1 115 ? -8.116 -4.720 -0.520 1.00 95.06 115 GLU A C 1
ATOM 883 O O . GLU A 1 115 ? -7.340 -5.313 -1.271 1.00 95.06 115 GLU A O 1
ATOM 888 N N . GLU A 1 116 ? -9.145 -3.998 -0.973 1.00 94.69 116 GLU A N 1
ATOM 889 C CA . GLU A 1 116 ? -9.480 -3.871 -2.393 1.00 94.69 116 GLU A CA 1
ATOM 890 C C . GLU A 1 116 ? -8.323 -3.247 -3.183 1.00 94.69 116 GLU A C 1
ATOM 892 O O . GLU A 1 116 ? -7.877 -3.790 -4.195 1.00 94.69 116 GLU A O 1
ATOM 897 N N . GLN A 1 117 ? -7.790 -2.129 -2.690 1.00 95.38 117 GLN A N 1
ATOM 898 C CA . GLN A 1 117 ? -6.719 -1.394 -3.359 1.00 95.38 117 GLN A CA 1
ATOM 899 C C . GLN A 1 117 ? -5.406 -2.178 -3.346 1.00 95.38 117 GLN A C 1
ATOM 901 O O . GLN A 1 117 ? -4.695 -2.180 -4.349 1.00 95.38 117 GLN A O 1
ATOM 906 N N . HIS A 1 118 ? -5.107 -2.896 -2.261 1.00 94.94 118 HIS A N 1
ATOM 907 C CA . HIS A 1 118 ? -3.948 -3.784 -2.198 1.00 94.94 118 HIS A CA 1
ATOM 908 C C . HIS A 1 118 ? -4.065 -4.931 -3.204 1.00 94.94 118 HIS A C 1
ATOM 910 O O . HIS A 1 118 ? -3.109 -5.198 -3.932 1.00 94.94 118 HIS A O 1
ATOM 916 N N . SER A 1 119 ? -5.239 -5.562 -3.316 1.00 93.81 119 SER A N 1
ATOM 917 C CA . SER A 1 119 ? -5.473 -6.622 -4.305 1.00 93.81 119 SER A CA 1
ATOM 918 C C . SER A 1 119 ? -5.256 -6.114 -5.730 1.00 93.81 119 SER A C 1
ATOM 920 O O . SER A 1 119 ? -4.457 -6.683 -6.473 1.00 93.81 119 SER A O 1
ATOM 922 N N . VAL A 1 120 ? -5.906 -5.004 -6.101 1.00 93.75 120 VAL A N 1
ATOM 923 C CA . VAL A 1 120 ? -5.785 -4.425 -7.450 1.00 93.75 120 VAL A CA 1
ATOM 924 C C . VAL A 1 120 ? -4.341 -4.020 -7.748 1.00 93.75 120 VAL A C 1
ATOM 926 O O . VAL A 1 120 ? -3.848 -4.256 -8.854 1.00 93.75 120 VAL A O 1
ATOM 929 N N . PHE A 1 121 ? -3.651 -3.439 -6.767 1.00 93.75 121 PHE A N 1
ATOM 930 C CA . PHE A 1 121 ? -2.254 -3.044 -6.890 1.00 93.75 121 PHE A CA 1
ATOM 931 C C . PHE A 1 121 ? -1.350 -4.243 -7.187 1.00 93.75 121 PHE A C 1
ATOM 933 O O . PHE A 1 121 ? -0.593 -4.204 -8.159 1.00 93.75 121 PHE A O 1
ATOM 940 N N . VAL A 1 122 ? -1.446 -5.314 -6.392 1.00 91.75 122 VAL A N 1
ATOM 941 C CA . VAL A 1 122 ? -0.635 -6.528 -6.573 1.00 91.75 122 VAL A CA 1
ATOM 942 C C . VAL A 1 122 ? -0.930 -7.173 -7.930 1.00 91.75 122 VAL A C 1
ATOM 944 O O . VAL A 1 122 ? -0.003 -7.496 -8.677 1.00 91.75 122 VAL A O 1
ATOM 947 N N . ASP A 1 123 ? -2.205 -7.283 -8.304 1.00 91.88 123 ASP A N 1
ATOM 948 C CA . ASP A 1 123 ? -2.617 -7.900 -9.568 1.00 91.88 123 ASP A CA 1
ATOM 949 C C . ASP A 1 123 ? -2.107 -7.134 -10.797 1.00 91.88 123 ASP A C 1
ATOM 951 O O . ASP A 1 123 ? -1.623 -7.733 -11.771 1.00 91.88 123 ASP A O 1
ATOM 955 N N . CYS A 1 124 ? -2.191 -5.802 -10.761 1.00 92.06 124 CYS A N 1
ATOM 956 C CA . CYS A 1 124 ? -1.782 -4.952 -11.875 1.00 92.06 124 CYS A CA 1
ATOM 957 C C . CYS A 1 124 ? -0.259 -4.803 -11.953 1.00 92.06 124 CYS A C 1
ATOM 959 O O . CYS A 1 124 ? 0.305 -4.846 -13.050 1.00 92.06 124 CYS A O 1
ATOM 961 N N . LEU A 1 125 ? 0.415 -4.640 -10.813 1.00 91.31 125 LEU A N 1
ATOM 962 C CA . LEU A 1 125 ? 1.800 -4.169 -10.767 1.00 91.31 125 LEU A CA 1
ATOM 963 C C . LEU A 1 125 ? 2.842 -5.243 -10.433 1.00 91.31 125 LEU A C 1
ATOM 965 O O . LEU A 1 125 ? 4.026 -4.921 -10.408 1.00 91.31 125 LEU A O 1
ATOM 969 N N . LYS A 1 126 ? 2.467 -6.522 -10.291 1.00 85.31 126 LYS A N 1
ATOM 970 C CA . LYS A 1 126 ? 3.429 -7.632 -10.089 1.00 85.31 126 LYS A CA 1
ATOM 971 C C . LYS A 1 126 ? 4.583 -7.690 -11.104 1.00 85.31 126 LYS A C 1
ATOM 973 O O . LYS A 1 126 ? 5.667 -8.153 -10.784 1.00 85.31 126 LYS A O 1
ATOM 978 N N . GLU A 1 127 ? 4.356 -7.234 -12.337 1.00 79.56 127 GLU A N 1
ATOM 979 C CA . GLU A 1 127 ? 5.380 -7.182 -13.398 1.00 79.56 127 GLU A CA 1
ATOM 980 C C . GLU A 1 127 ? 6.275 -5.929 -13.296 1.00 79.56 127 GLU A C 1
ATOM 982 O O . GLU A 1 127 ? 7.371 -5.910 -13.847 1.00 79.56 127 GLU A O 1
ATOM 987 N N . VAL A 1 128 ? 5.817 -4.885 -12.596 1.00 83.44 128 VAL A N 1
ATOM 988 C CA . VAL A 1 128 ? 6.519 -3.600 -12.423 1.00 83.44 128 VAL A CA 1
ATOM 989 C C . VAL A 1 128 ? 7.546 -3.663 -11.286 1.00 83.44 128 VAL A C 1
ATOM 991 O O . VAL A 1 128 ? 8.558 -2.963 -11.344 1.00 83.44 128 VAL A O 1
ATOM 994 N N . ASP A 1 129 ? 7.323 -4.539 -10.302 1.00 72.94 129 ASP A N 1
ATOM 995 C CA . ASP A 1 129 ? 8.144 -4.704 -9.088 1.00 72.94 129 ASP A CA 1
ATOM 996 C C . ASP A 1 129 ? 9.634 -4.987 -9.371 1.00 72.94 129 ASP A C 1
ATOM 998 O O . ASP A 1 129 ? 10.514 -4.683 -8.575 1.00 72.94 129 ASP A O 1
ATOM 1002 N N . GLN A 1 130 ? 9.962 -5.494 -10.563 1.00 74.94 130 GLN A N 1
ATOM 1003 C CA . GLN A 1 130 ? 11.351 -5.745 -10.968 1.00 74.94 130 GLN A CA 1
ATOM 1004 C C . GLN A 1 130 ? 12.182 -4.462 -11.153 1.00 74.94 130 GLN A C 1
ATOM 1006 O O . GLN A 1 130 ? 13.412 -4.522 -11.146 1.00 74.94 130 GLN A O 1
ATOM 1011 N N . ARG A 1 131 ? 11.530 -3.308 -11.364 1.00 74.94 131 ARG A N 1
ATOM 1012 C CA . ARG A 1 131 ? 12.190 -2.010 -11.614 1.00 74.94 131 ARG A CA 1
ATOM 1013 C C . ARG A 1 131 ? 12.080 -1.047 -10.438 1.00 74.94 131 ARG A C 1
ATOM 1015 O O . ARG A 1 131 ? 12.960 -0.210 -10.250 1.00 74.94 131 ARG A O 1
ATOM 1022 N N . VAL A 1 132 ? 10.994 -1.146 -9.679 1.00 81.31 132 VAL A N 1
ATOM 1023 C CA . VAL A 1 132 ? 10.656 -0.253 -8.570 1.00 81.31 132 VAL A CA 1
ATOM 1024 C C . VAL A 1 132 ? 10.259 -1.116 -7.386 1.00 81.31 132 VAL A C 1
ATOM 1026 O O . VAL A 1 132 ? 9.396 -1.965 -7.545 1.00 81.31 132 VAL A O 1
ATOM 1029 N N . ASP A 1 133 ? 10.837 -0.865 -6.210 1.00 84.69 133 ASP A N 1
ATOM 1030 C CA . ASP A 1 133 ? 10.437 -1.550 -4.979 1.00 84.69 133 ASP A CA 1
ATOM 1031 C C . ASP A 1 133 ? 9.047 -1.067 -4.543 1.00 84.69 133 ASP A C 1
ATOM 1033 O O . ASP A 1 133 ? 8.886 -0.000 -3.936 1.00 84.69 133 ASP A O 1
ATOM 1037 N N . LEU A 1 134 ? 8.025 -1.839 -4.908 1.00 85.56 134 LEU A N 1
ATOM 1038 C CA . LEU A 1 134 ? 6.634 -1.503 -4.629 1.00 85.56 134 LEU A CA 1
ATOM 1039 C C . LEU A 1 134 ? 6.244 -1.795 -3.175 1.00 85.56 134 LEU A C 1
ATOM 1041 O O . LEU A 1 134 ? 5.242 -1.259 -2.692 1.00 85.56 134 LEU A O 1
ATOM 1045 N N . ARG A 1 135 ? 7.033 -2.605 -2.457 1.00 88.06 135 ARG A N 1
ATOM 1046 C CA . ARG A 1 135 ? 6.771 -2.975 -1.060 1.00 88.06 135 ARG A CA 1
ATOM 1047 C C . ARG A 1 135 ? 6.889 -1.768 -0.137 1.00 88.06 135 ARG A C 1
ATOM 1049 O O . ARG A 1 135 ? 6.035 -1.568 0.726 1.00 88.06 135 ARG A O 1
ATOM 1056 N N . MET A 1 136 ? 7.891 -0.923 -0.376 1.00 89.69 136 MET A N 1
ATOM 1057 C CA . MET A 1 136 ? 8.122 0.307 0.393 1.00 89.69 136 MET A CA 1
ATOM 1058 C C . MET A 1 136 ? 6.911 1.256 0.370 1.00 89.69 136 MET A C 1
ATOM 1060 O O . MET A 1 136 ? 6.646 1.962 1.346 1.00 89.69 136 MET A O 1
ATOM 1064 N N . LEU A 1 137 ? 6.140 1.261 -0.725 1.00 92.31 137 LEU A N 1
ATOM 1065 C CA . LEU A 1 137 ? 4.930 2.078 -0.843 1.00 92.31 137 LEU A CA 1
ATOM 1066 C C . LEU A 1 137 ? 3.843 1.601 0.127 1.00 92.31 137 LEU A C 1
ATOM 1068 O O . LEU A 1 137 ? 3.303 2.408 0.884 1.00 92.31 137 LEU A O 1
ATOM 1072 N N . TRP A 1 138 ? 3.564 0.298 0.162 1.00 92.94 138 TRP A N 1
ATOM 1073 C CA . TRP A 1 138 ? 2.570 -0.273 1.076 1.00 92.94 138 TRP A CA 1
ATOM 1074 C C . TRP A 1 138 ? 3.024 -0.281 2.528 1.00 92.94 138 TRP A C 1
ATOM 1076 O O . TRP A 1 138 ? 2.198 -0.086 3.420 1.00 92.94 138 TRP A O 1
ATOM 1086 N N . GLU A 1 139 ? 4.329 -0.409 2.774 1.00 94.88 139 GLU A N 1
ATOM 1087 C CA . GLU A 1 139 ? 4.886 -0.195 4.106 1.00 94.88 139 GLU A CA 1
ATOM 1088 C C . GLU A 1 139 ? 4.559 1.213 4.620 1.00 94.88 139 GLU A C 1
ATOM 1090 O O . GLU A 1 139 ? 4.031 1.361 5.723 1.00 94.88 139 GLU A O 1
ATOM 1095 N N . SER A 1 140 ? 4.762 2.243 3.791 1.00 94.69 140 SER A N 1
ATOM 1096 C CA . SER A 1 140 ? 4.438 3.624 4.166 1.00 94.69 140 SER A CA 1
ATOM 1097 C C . SER A 1 140 ? 2.944 3.835 4.456 1.00 94.69 140 SER A C 1
ATOM 1099 O O . SER A 1 140 ? 2.594 4.529 5.413 1.00 94.69 140 SER A O 1
ATOM 1101 N N . VAL A 1 141 ? 2.056 3.197 3.683 1.00 96.12 141 VAL A N 1
ATOM 1102 C CA . VAL A 1 141 ? 0.603 3.249 3.914 1.00 96.12 141 VAL A CA 1
ATOM 1103 C C . VAL A 1 141 ? 0.245 2.563 5.227 1.00 96.12 141 VAL A C 1
ATOM 1105 O O . VAL A 1 141 ? -0.477 3.149 6.032 1.00 96.12 141 VAL A O 1
ATOM 1108 N N . GLY A 1 142 ? 0.761 1.356 5.469 1.00 96.19 142 GLY A N 1
ATOM 1109 C CA . GLY A 1 142 ? 0.479 0.595 6.684 1.00 96.19 142 GLY A CA 1
ATOM 1110 C C . GLY A 1 142 ? 0.926 1.325 7.949 1.00 96.19 142 GLY A C 1
ATOM 1111 O O . GLY A 1 142 ? 0.131 1.488 8.876 1.00 96.19 142 GLY A O 1
ATOM 1112 N N . LEU A 1 143 ? 2.153 1.856 7.953 1.00 96.75 143 LEU A N 1
ATOM 1113 C CA . LEU A 1 143 ? 2.675 2.651 9.069 1.00 96.75 143 LEU A CA 1
ATOM 1114 C C . LEU A 1 143 ? 1.854 3.928 9.297 1.00 96.75 143 LEU A C 1
ATOM 1116 O O . LEU A 1 143 ? 1.558 4.285 10.437 1.00 96.75 143 LEU A O 1
ATOM 1120 N N . ARG A 1 144 ? 1.411 4.596 8.227 1.00 97.00 144 ARG A N 1
ATOM 1121 C CA . ARG A 1 144 ? 0.600 5.809 8.369 1.00 97.00 144 ARG A CA 1
ATOM 1122 C C . ARG A 1 144 ? -0.818 5.518 8.865 1.00 97.00 144 ARG A C 1
ATOM 1124 O O . ARG A 1 144 ? -1.349 6.285 9.664 1.00 97.00 144 ARG A O 1
ATOM 1131 N N . VAL A 1 145 ? -1.435 4.419 8.430 1.00 95.94 145 VAL A N 1
ATOM 1132 C CA . VAL A 1 145 ? -2.740 3.965 8.948 1.00 95.94 145 VAL A CA 1
ATOM 1133 C C . VAL A 1 145 ? -2.636 3.613 10.431 1.00 95.94 145 VAL A C 1
ATOM 1135 O O . VAL A 1 145 ? -3.507 4.005 11.209 1.00 95.94 145 VAL A O 1
ATOM 1138 N N . HIS A 1 146 ? -1.553 2.944 10.829 1.00 95.62 146 HIS A N 1
ATOM 1139 C CA . HIS A 1 146 ? -1.233 2.693 12.230 1.00 95.62 146 HIS A CA 1
ATOM 1140 C C . HIS A 1 146 ? -1.179 3.997 13.045 1.00 95.62 146 HIS A C 1
ATOM 1142 O O . HIS A 1 146 ? -1.895 4.132 14.037 1.00 95.62 146 HIS A O 1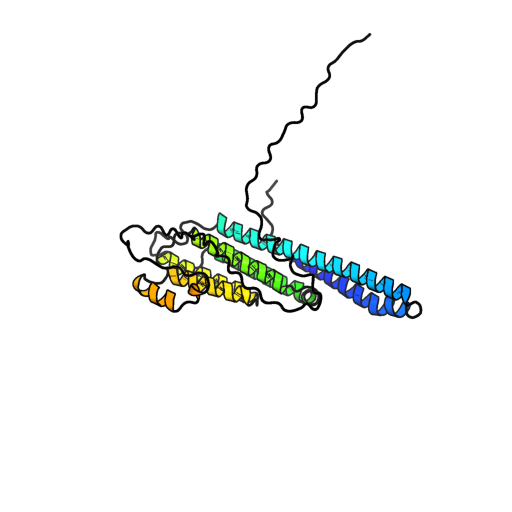
ATOM 1148 N N . GLU A 1 147 ? -0.394 4.986 12.603 1.00 95.56 147 GLU A N 1
ATOM 1149 C CA . GLU A 1 147 ? -0.286 6.290 13.274 1.00 95.56 147 GLU A CA 1
ATOM 1150 C C . GLU A 1 147 ? -1.644 6.986 13.420 1.00 95.56 147 GLU A C 1
ATOM 1152 O O . GLU A 1 147 ? -1.983 7.461 14.506 1.00 95.56 147 GLU A O 1
ATOM 1157 N N . LEU A 1 148 ? -2.443 7.011 12.347 1.00 94.88 148 LEU A N 1
ATOM 1158 C CA . LEU A 1 148 ? -3.785 7.595 12.361 1.00 94.88 148 LEU A CA 1
ATOM 1159 C C . LEU A 1 148 ? -4.688 6.907 13.391 1.00 94.88 148 LEU A C 1
ATOM 1161 O O . LEU A 1 148 ? -5.420 7.583 14.118 1.00 94.88 148 LEU A O 1
ATOM 1165 N N . PHE A 1 149 ? -4.610 5.579 13.498 1.00 94.38 149 PHE A N 1
ATOM 1166 C CA . PHE A 1 149 ? -5.388 4.831 14.479 1.00 94.38 149 PHE A CA 1
ATOM 1167 C C . PHE A 1 149 ? -4.926 5.124 15.912 1.00 94.38 149 PHE A C 1
ATOM 1169 O O . PHE A 1 149 ? -5.754 5.415 16.774 1.00 94.38 149 PHE A O 1
ATOM 1176 N N . VAL A 1 150 ? -3.616 5.160 16.174 1.00 93.62 150 VAL A N 1
ATOM 1177 C CA . VAL A 1 150 ? -3.075 5.544 17.491 1.00 93.62 150 VAL A CA 1
ATOM 1178 C C . VAL A 1 150 ? -3.515 6.961 17.880 1.00 93.62 150 VAL A C 1
ATOM 1180 O O . VAL A 1 150 ? -3.937 7.199 19.015 1.00 93.62 150 VAL A O 1
ATOM 1183 N N . GLU A 1 151 ? -3.452 7.920 16.954 1.00 92.44 151 GLU A N 1
ATOM 1184 C CA . GLU A 1 151 ? -3.940 9.284 17.185 1.00 92.44 151 GLU A CA 1
ATOM 1185 C C . GLU A 1 151 ? -5.447 9.340 17.456 1.00 92.44 151 GLU A C 1
ATOM 1187 O O . GLU A 1 151 ? -5.900 10.164 18.260 1.00 92.44 151 GLU A O 1
ATOM 1192 N N . HIS A 1 152 ? -6.220 8.481 16.793 1.00 90.31 152 HIS A N 1
ATOM 1193 C CA . HIS A 1 152 ? -7.649 8.339 17.024 1.00 90.31 152 HIS A CA 1
ATOM 1194 C C . HIS A 1 152 ? -7.929 7.806 18.436 1.00 90.31 152 HIS A C 1
ATOM 1196 O O . HIS A 1 152 ? -8.723 8.405 19.168 1.00 90.31 152 HIS A O 1
ATOM 1202 N N . LEU A 1 153 ? -7.221 6.759 18.873 1.00 89.88 153 LEU A N 1
ATOM 1203 C CA . LEU A 1 153 ? -7.380 6.187 20.213 1.00 89.88 153 LEU A CA 1
ATOM 1204 C C . LEU A 1 153 ? -7.048 7.188 21.321 1.00 89.88 153 LEU A C 1
ATOM 1206 O O . LEU A 1 153 ? -7.815 7.315 22.271 1.00 89.88 153 LEU A O 1
ATOM 1210 N N . LYS A 1 154 ? -5.980 7.982 21.168 1.00 89.62 154 LYS A N 1
ATOM 1211 C CA . LYS A 1 154 ? -5.596 9.023 22.148 1.00 89.62 154 LYS A CA 1
ATOM 1212 C C . LYS A 1 154 ? -6.710 10.037 22.442 1.00 89.62 154 LYS A C 1
ATOM 1214 O O . LYS A 1 154 ? -6.735 10.627 23.518 1.00 89.62 154 LYS A O 1
ATOM 1219 N N . LYS A 1 155 ? -7.607 10.282 21.483 1.00 88.50 155 LYS A N 1
ATOM 1220 C CA . LYS A 1 155 ? -8.711 11.255 21.596 1.00 88.50 155 LYS A CA 1
ATOM 1221 C C . LYS A 1 155 ? -10.030 10.602 22.015 1.00 88.50 155 LYS A C 1
ATOM 1223 O O . LYS A 1 155 ? -11.009 11.305 22.282 1.00 88.50 155 LYS A O 1
ATOM 1228 N N . THR A 1 156 ? -10.070 9.276 22.044 1.00 88.06 156 THR A N 1
ATOM 1229 C CA . THR A 1 156 ? -11.293 8.493 22.162 1.00 88.06 156 THR A CA 1
ATOM 1230 C C . THR A 1 156 ? -11.482 8.025 23.595 1.00 88.06 156 THR A C 1
ATOM 1232 O O . THR A 1 156 ? -10.570 7.512 24.233 1.00 88.06 156 THR A O 1
ATOM 1235 N N . LYS A 1 157 ? -12.693 8.211 24.124 1.00 89.50 157 LYS A N 1
ATOM 1236 C CA . LYS A 1 157 ? -13.072 7.623 25.409 1.00 89.50 157 LYS A CA 1
ATOM 1237 C C . LYS A 1 157 ? -13.560 6.203 25.157 1.00 89.50 157 LYS A C 1
ATOM 1239 O O . L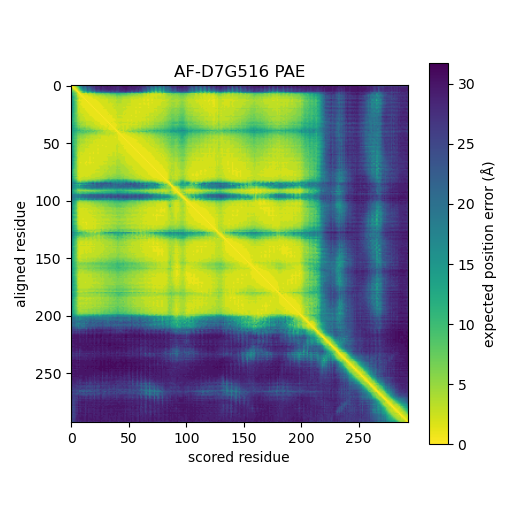YS A 1 157 ? -14.347 5.989 24.238 1.00 89.50 157 LYS A O 1
ATOM 1244 N N . VAL A 1 158 ? -13.114 5.273 25.991 1.00 91.00 158 VAL A N 1
ATOM 1245 C CA . VAL A 1 158 ? -13.439 3.851 25.880 1.00 91.00 158 VAL A CA 1
ATOM 1246 C C . VAL A 1 158 ? -14.040 3.378 27.205 1.00 91.00 158 VAL A C 1
ATOM 1248 O O . VAL A 1 158 ? -13.451 3.614 28.262 1.00 91.00 158 VAL A O 1
ATOM 1251 N N . ASN A 1 159 ? -15.225 2.762 27.166 1.00 90.56 159 ASN A N 1
ATOM 1252 C CA . ASN A 1 159 ? -15.808 2.050 28.312 1.00 90.56 159 ASN A CA 1
ATOM 1253 C C . ASN A 1 159 ? -15.530 0.536 28.210 1.00 90.56 159 ASN A C 1
ATOM 1255 O O . ASN A 1 159 ? -14.921 0.084 27.246 1.00 90.56 159 ASN A O 1
ATOM 1259 N N . VAL A 1 160 ? -15.967 -0.256 29.196 1.00 89.62 160 VAL A N 1
ATOM 1260 C CA . VAL A 1 160 ? -15.666 -1.702 29.252 1.00 89.62 160 VAL A CA 1
ATOM 1261 C C . VAL A 1 160 ? -16.137 -2.439 27.992 1.00 89.62 160 VAL A C 1
ATOM 1263 O O . VAL A 1 160 ? -15.369 -3.179 27.392 1.00 89.62 160 VAL A O 1
ATOM 1266 N N . ILE A 1 161 ? -17.367 -2.190 27.534 1.00 90.44 161 ILE A N 1
ATOM 1267 C CA . ILE A 1 161 ? -17.906 -2.807 26.308 1.00 90.44 161 ILE A CA 1
ATOM 1268 C C . ILE A 1 161 ? -17.147 -2.305 25.071 1.00 90.44 161 ILE A C 1
ATOM 1270 O O . ILE A 1 161 ? -16.787 -3.081 24.187 1.00 90.44 161 ILE A O 1
ATOM 1274 N N . GLY A 1 162 ? -16.839 -1.010 25.033 1.00 91.56 162 GLY A N 1
ATOM 1275 C CA . GLY A 1 162 ? -16.043 -0.384 23.986 1.00 91.56 162 GLY A CA 1
ATOM 1276 C C . GLY A 1 162 ? -14.625 -0.933 23.873 1.00 91.56 162 GLY A C 1
ATOM 1277 O O . GLY A 1 162 ? -14.077 -0.932 22.776 1.00 91.56 162 GLY A O 1
ATOM 1278 N N . ALA A 1 163 ? -14.041 -1.448 24.957 1.00 92.19 163 ALA A N 1
ATOM 1279 C CA . ALA A 1 163 ? -12.741 -2.112 24.911 1.00 92.19 163 ALA A CA 1
ATOM 1280 C C . ALA A 1 163 ? -12.795 -3.411 24.087 1.00 92.19 163 ALA A C 1
ATOM 1282 O O . ALA A 1 163 ? -11.875 -3.692 23.322 1.00 92.19 163 ALA A O 1
ATOM 1283 N N . PHE A 1 164 ? -13.897 -4.164 24.160 1.00 92.56 164 PHE A N 1
ATOM 1284 C CA . PHE A 1 164 ? -14.095 -5.347 23.316 1.00 92.56 164 PHE A CA 1
ATOM 1285 C C . PHE A 1 164 ? -14.362 -4.982 21.848 1.00 92.56 164 PHE A C 1
ATOM 1287 O O . PHE A 1 164 ? -13.865 -5.653 20.944 1.00 92.56 164 PHE A O 1
ATOM 1294 N N . ILE A 1 165 ? -15.086 -3.886 21.594 1.00 94.06 165 ILE A N 1
ATOM 1295 C CA . ILE A 1 165 ? -15.246 -3.325 20.239 1.00 94.06 165 ILE A CA 1
ATOM 1296 C C . ILE A 1 165 ? -13.876 -2.925 19.666 1.00 94.06 165 ILE A C 1
ATOM 1298 O O . ILE A 1 165 ? -13.550 -3.280 18.534 1.00 94.06 165 ILE A O 1
ATOM 1302 N N . LEU A 1 166 ? -13.041 -2.259 20.470 1.00 94.44 166 LEU A N 1
ATOM 1303 C CA . LEU A 1 166 ? -11.674 -1.887 20.106 1.00 94.44 166 LEU A CA 1
ATOM 1304 C C . LEU A 1 166 ? -10.802 -3.106 19.784 1.00 94.44 166 LEU A C 1
ATOM 1306 O O . LEU A 1 166 ? -10.066 -3.082 18.800 1.00 94.44 166 LEU A O 1
ATOM 1310 N N . ALA A 1 167 ? -10.901 -4.178 20.569 1.00 94.38 167 ALA A N 1
ATOM 1311 C CA . ALA A 1 167 ? -10.179 -5.414 20.283 1.00 94.38 167 ALA A CA 1
ATOM 1312 C C . ALA A 1 167 ? -10.559 -5.990 18.905 1.00 94.38 167 ALA A C 1
ATOM 1314 O O . ALA A 1 167 ? -9.681 -6.382 18.138 1.00 94.38 167 ALA A O 1
ATOM 1315 N N . ASN A 1 168 ? -11.847 -5.971 18.542 1.00 95.69 168 ASN A N 1
ATOM 1316 C CA . ASN A 1 168 ? -12.300 -6.398 17.214 1.00 95.69 168 ASN A CA 1
ATOM 1317 C C . ASN A 1 168 ? -11.806 -5.483 16.086 1.00 95.69 168 ASN A C 1
ATOM 1319 O O . ASN A 1 168 ? -11.434 -5.977 15.020 1.00 95.69 168 ASN A O 1
ATOM 1323 N N . ASP A 1 169 ? -11.771 -4.171 16.316 1.00 95.62 169 ASP A N 1
ATOM 1324 C CA . ASP A 1 169 ? -11.197 -3.213 15.368 1.00 95.62 169 ASP A CA 1
ATOM 1325 C C . ASP A 1 169 ? -9.715 -3.479 15.116 1.00 95.62 169 ASP A C 1
ATOM 1327 O O . ASP A 1 169 ? -9.281 -3.537 13.963 1.00 95.62 169 ASP A O 1
ATOM 1331 N N . VAL A 1 170 ? -8.944 -3.708 16.178 1.00 95.69 170 VAL A N 1
ATOM 1332 C CA . VAL A 1 170 ? -7.522 -4.031 16.051 1.00 95.69 170 VAL A CA 1
ATOM 1333 C C . VAL A 1 170 ? -7.312 -5.374 15.365 1.00 95.69 170 VAL A C 1
ATOM 1335 O O . VAL A 1 170 ? -6.492 -5.439 14.455 1.00 95.69 170 VAL A O 1
ATOM 1338 N N . ASN A 1 171 ? -8.080 -6.412 15.702 1.00 95.69 171 ASN A N 1
ATOM 1339 C CA . ASN A 1 171 ? -7.999 -7.706 15.016 1.00 95.69 171 ASN A CA 1
ATOM 1340 C C . ASN A 1 171 ? -8.246 -7.558 13.507 1.00 95.69 171 ASN A C 1
ATOM 1342 O O . ASN A 1 171 ? -7.509 -8.119 12.694 1.00 95.69 171 ASN A O 1
ATOM 1346 N N . ARG A 1 172 ? -9.242 -6.751 13.121 1.00 96.25 172 ARG A N 1
ATOM 1347 C CA . ARG A 1 172 ? -9.535 -6.481 11.710 1.00 96.25 172 ARG A CA 1
ATOM 1348 C C . ARG A 1 172 ? -8.412 -5.695 11.031 1.00 96.25 172 ARG A C 1
ATOM 1350 O O . ARG A 1 172 ? -8.069 -5.996 9.891 1.00 96.25 172 ARG A O 1
ATOM 1357 N N . LEU A 1 173 ? -7.825 -4.704 11.702 1.00 95.69 173 LEU A N 1
ATOM 1358 C CA . LEU A 1 173 ? -6.667 -3.983 11.167 1.00 95.69 173 LEU A CA 1
ATOM 1359 C C . LEU A 1 173 ? -5.446 -4.897 11.028 1.00 95.69 173 LEU A C 1
ATOM 1361 O O . LEU A 1 173 ? -4.795 -4.845 9.990 1.00 95.69 173 LEU A O 1
ATOM 1365 N N . GLN A 1 174 ? -5.164 -5.761 12.007 1.00 95.38 174 GLN A N 1
ATOM 1366 C CA . GLN A 1 174 ? -4.074 -6.739 11.933 1.00 95.38 174 GLN A CA 1
ATOM 1367 C C . GLN A 1 174 ? -4.235 -7.683 10.740 1.00 95.38 174 GLN A C 1
ATOM 1369 O O . GLN A 1 174 ? -3.271 -7.909 10.012 1.00 95.38 174 GLN A O 1
ATOM 1374 N N . GLU A 1 175 ? -5.448 -8.189 10.503 1.00 94.75 175 GLU A N 1
ATOM 1375 C CA . GLU A 1 175 ? -5.747 -9.058 9.361 1.00 94.75 175 GLU A CA 1
ATOM 1376 C C . GLU A 1 175 ? -5.423 -8.374 8.024 1.00 94.75 175 GLU A C 1
ATOM 1378 O O . GLU A 1 175 ? -4.790 -8.973 7.155 1.00 94.75 175 GLU A O 1
ATOM 1383 N N . VAL A 1 176 ? -5.830 -7.111 7.859 1.00 95.19 176 VAL A N 1
ATOM 1384 C CA . VAL A 1 176 ? -5.597 -6.358 6.616 1.00 95.19 176 VAL A CA 1
ATOM 1385 C C . VAL A 1 176 ? -4.137 -5.964 6.455 1.00 95.19 176 VAL A C 1
ATOM 1387 O O . VAL A 1 176 ? -3.551 -6.202 5.402 1.00 95.19 176 VAL A O 1
ATOM 1390 N N . LEU A 1 177 ? -3.545 -5.375 7.493 1.00 93.81 177 LEU A N 1
ATOM 1391 C CA . LEU A 1 177 ? -2.167 -4.892 7.472 1.00 93.81 177 LEU A CA 1
ATOM 1392 C C . LEU A 1 177 ? -1.163 -6.043 7.319 1.00 93.81 177 LEU A C 1
ATOM 1394 O O . LEU A 1 177 ? -0.160 -5.893 6.622 1.00 93.81 177 LEU A O 1
ATOM 1398 N N . GLY A 1 178 ? -1.464 -7.217 7.882 1.00 90.44 178 GLY A N 1
ATOM 1399 C CA . GLY A 1 178 ? -0.651 -8.423 7.720 1.00 90.44 178 GLY A CA 1
ATOM 1400 C C . GLY A 1 178 ? -0.547 -8.905 6.268 1.00 90.44 178 GLY A C 1
ATOM 1401 O O . GLY A 1 178 ? 0.447 -9.529 5.900 1.00 90.44 178 GLY A O 1
ATOM 1402 N N . ARG A 1 179 ? -1.514 -8.568 5.399 1.00 91.06 179 ARG A N 1
ATOM 1403 C CA . ARG A 1 179 ? -1.468 -8.937 3.970 1.00 91.06 179 ARG A CA 1
ATOM 1404 C C . ARG A 1 179 ? -0.453 -8.142 3.161 1.00 91.06 179 ARG A C 1
ATOM 1406 O O . ARG A 1 179 ? -0.119 -8.572 2.062 1.00 91.06 179 ARG A O 1
ATOM 1413 N N . PHE A 1 180 ? 0.045 -7.021 3.682 1.00 91.81 180 PHE A N 1
ATOM 1414 C CA . PHE A 1 180 ? 1.024 -6.202 2.963 1.00 91.81 180 PHE A CA 1
ATOM 1415 C C . PHE A 1 180 ? 2.395 -6.888 2.883 1.00 91.81 180 PHE A C 1
ATOM 1417 O O . PHE A 1 180 ? 3.208 -6.539 2.032 1.00 91.81 180 PHE A O 1
ATOM 1424 N N . GLY A 1 181 ? 2.661 -7.881 3.746 1.00 86.81 181 GLY A N 1
ATOM 1425 C CA . GLY A 1 181 ? 3.913 -8.642 3.723 1.00 86.81 181 GLY A CA 1
ATOM 1426 C C . GLY A 1 181 ? 5.143 -7.826 4.137 1.00 86.81 181 GLY A C 1
ATOM 1427 O O . GLY A 1 181 ? 6.266 -8.177 3.772 1.00 86.81 181 GLY A O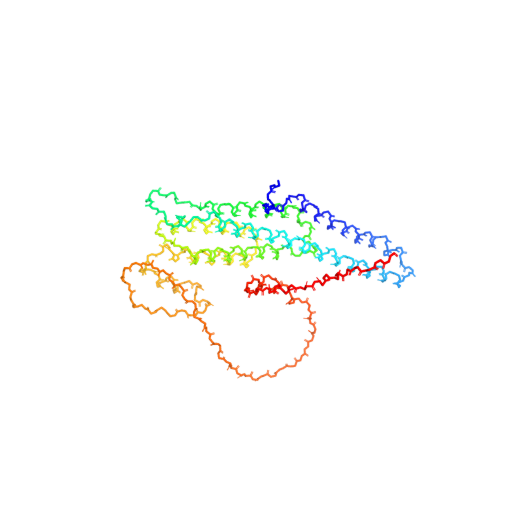 1
ATOM 1428 N N . CYS A 1 182 ? 4.939 -6.733 4.879 1.00 91.50 182 CYS A N 1
ATOM 1429 C CA . CYS A 1 182 ? 5.999 -5.865 5.387 1.00 91.50 182 CYS A CA 1
ATOM 1430 C C . CYS A 1 182 ? 6.214 -6.124 6.884 1.00 91.50 182 CYS A C 1
ATOM 1432 O O . CYS A 1 182 ? 5.272 -6.021 7.677 1.00 91.50 182 CYS A O 1
ATOM 1434 N N . GLU A 1 183 ? 7.452 -6.417 7.287 1.00 91.38 183 GLU A N 1
ATOM 1435 C CA . GLU A 1 183 ? 7.791 -6.672 8.696 1.00 91.38 183 GLU A CA 1
ATOM 1436 C C . GLU A 1 183 ? 7.513 -5.447 9.577 1.00 91.38 183 GLU A C 1
ATOM 1438 O O . GLU A 1 183 ? 6.922 -5.591 10.646 1.00 91.38 183 GLU A O 1
ATOM 1443 N N . GLY A 1 184 ? 7.839 -4.236 9.104 1.00 91.81 184 GLY A N 1
ATOM 1444 C CA . GLY A 1 184 ? 7.570 -2.996 9.836 1.00 91.81 184 GLY A CA 1
ATOM 1445 C C . GLY A 1 184 ? 6.079 -2.769 10.101 1.00 91.81 184 GLY A C 1
ATOM 1446 O O . GLY A 1 184 ? 5.686 -2.419 11.212 1.00 91.81 184 GLY A O 1
ATOM 1447 N N . VAL A 1 185 ? 5.227 -3.052 9.110 1.00 94.75 185 VAL A N 1
ATOM 1448 C CA . VAL A 1 185 ? 3.763 -2.958 9.252 1.00 94.75 185 VAL A CA 1
ATOM 1449 C C . VAL A 1 185 ? 3.224 -4.033 10.190 1.00 94.75 185 VAL A C 1
ATOM 1451 O O . VAL A 1 185 ? 2.333 -3.753 10.988 1.00 94.75 185 VAL A O 1
ATOM 1454 N N . THR A 1 186 ? 3.772 -5.245 10.123 1.00 93.75 186 THR A N 1
ATOM 1455 C CA . THR A 1 186 ? 3.373 -6.350 11.004 1.00 93.75 186 THR A CA 1
ATOM 1456 C C . THR A 1 186 ? 3.699 -6.022 12.459 1.00 93.75 186 THR A C 1
ATOM 1458 O O . THR A 1 186 ? 2.825 -6.134 13.314 1.00 93.75 186 THR A O 1
ATOM 1461 N N . SER A 1 187 ? 4.907 -5.514 12.730 1.00 94.44 187 SER A N 1
ATOM 1462 C CA . SER A 1 187 ? 5.305 -5.049 14.065 1.00 94.44 187 SER A CA 1
ATOM 1463 C C . SER A 1 187 ? 4.393 -3.928 14.570 1.00 94.44 187 SER A C 1
ATOM 1465 O O . SER A 1 187 ? 3.910 -3.987 15.696 1.00 94.44 187 SER A O 1
ATOM 1467 N N . ALA A 1 188 ? 4.083 -2.937 13.728 1.00 93.50 188 ALA A N 1
ATOM 1468 C CA . ALA A 1 188 ? 3.159 -1.862 14.091 1.00 93.50 188 ALA A CA 1
ATOM 1469 C C . ALA A 1 188 ? 1.740 -2.394 14.387 1.00 93.50 188 ALA A C 1
ATOM 1471 O O . ALA A 1 188 ? 1.065 -1.956 15.317 1.00 93.50 188 ALA A O 1
ATOM 1472 N N . ALA A 1 189 ? 1.273 -3.387 13.630 1.00 92.94 189 ALA A N 1
ATOM 1473 C CA . ALA A 1 189 ? -0.014 -4.020 13.878 1.00 92.94 189 ALA A CA 1
ATOM 1474 C C . ALA A 1 189 ? -0.017 -4.818 15.200 1.00 92.94 189 ALA A C 1
ATOM 1476 O O . ALA A 1 189 ? -1.028 -4.831 15.904 1.00 92.94 189 ALA A O 1
ATOM 1477 N N . GLU A 1 190 ? 1.095 -5.459 15.574 1.00 93.56 190 GLU A N 1
ATOM 1478 C CA . GLU A 1 190 ? 1.277 -6.080 16.895 1.00 93.56 190 GLU A CA 1
ATOM 1479 C C . GLU A 1 190 ? 1.233 -5.044 18.024 1.00 93.56 190 GLU A C 1
ATOM 1481 O O . GLU A 1 190 ? 0.541 -5.264 19.019 1.00 93.56 190 GLU A O 1
ATOM 1486 N N . GLU A 1 191 ? 1.882 -3.891 17.851 1.00 93.25 191 GLU A N 1
ATOM 1487 C CA . GLU A 1 191 ? 1.841 -2.790 18.823 1.00 93.25 191 GLU A CA 1
ATOM 1488 C C . GLU A 1 191 ? 0.406 -2.312 19.100 1.00 93.25 191 GLU A C 1
ATOM 1490 O O . GLU A 1 191 ? 0.045 -2.101 20.261 1.00 93.25 191 GLU A O 1
ATOM 1495 N N . LEU A 1 192 ? -0.459 -2.219 18.079 1.00 93.69 192 LEU A N 1
ATOM 1496 C CA . LEU A 1 192 ? -1.879 -1.881 18.279 1.00 93.69 192 LEU A CA 1
ATOM 1497 C C . LEU A 1 192 ? -2.612 -2.885 19.159 1.00 93.69 192 LEU A C 1
ATOM 1499 O O . LEU A 1 192 ? -3.480 -2.490 19.939 1.00 93.69 192 LEU A O 1
ATOM 1503 N N . ARG A 1 193 ? -2.289 -4.174 19.036 1.00 93.88 193 ARG A N 1
ATOM 1504 C CA . ARG A 1 193 ? -2.905 -5.221 19.858 1.00 93.88 193 ARG A CA 1
ATOM 1505 C C . ARG A 1 193 ? -2.477 -5.090 21.303 1.00 93.88 193 ARG A C 1
ATOM 1507 O O . ARG A 1 193 ? -3.331 -5.161 22.182 1.00 93.88 193 ARG A O 1
ATOM 1514 N N . GLU A 1 194 ? -1.200 -4.821 21.549 1.00 91.62 194 GLU A N 1
ATOM 1515 C CA . GLU A 1 194 ? -0.733 -4.565 22.910 1.00 91.62 194 GLU A CA 1
ATOM 1516 C C . GLU A 1 194 ? -1.405 -3.321 23.505 1.00 91.62 194 GLU A C 1
ATOM 1518 O O . GLU A 1 194 ? -1.862 -3.362 24.646 1.00 91.62 194 GLU A O 1
ATOM 1523 N N . ILE A 1 195 ? -1.578 -2.252 22.718 1.00 90.88 195 ILE A N 1
ATOM 1524 C CA . ILE A 1 195 ? -2.341 -1.069 23.145 1.00 90.88 195 ILE A CA 1
ATOM 1525 C C . ILE A 1 195 ? -3.798 -1.436 23.462 1.00 90.88 195 ILE A C 1
ATOM 1527 O O . ILE A 1 195 ? -4.307 -1.015 24.498 1.00 90.88 195 ILE A O 1
ATOM 1531 N N . ALA A 1 196 ? -4.478 -2.213 22.614 1.00 91.44 196 ALA A N 1
ATOM 1532 C CA . ALA A 1 196 ? -5.866 -2.618 22.846 1.00 91.44 196 ALA A CA 1
ATOM 1533 C C . ALA A 1 196 ? -6.024 -3.499 24.093 1.00 91.44 196 ALA A C 1
ATOM 1535 O O . ALA A 1 196 ? -6.975 -3.308 24.854 1.00 91.44 196 ALA A O 1
ATOM 1536 N N . ASN A 1 197 ? -5.073 -4.399 24.356 1.00 89.69 197 ASN A N 1
ATOM 1537 C CA . ASN A 1 197 ? -5.075 -5.248 25.549 1.00 8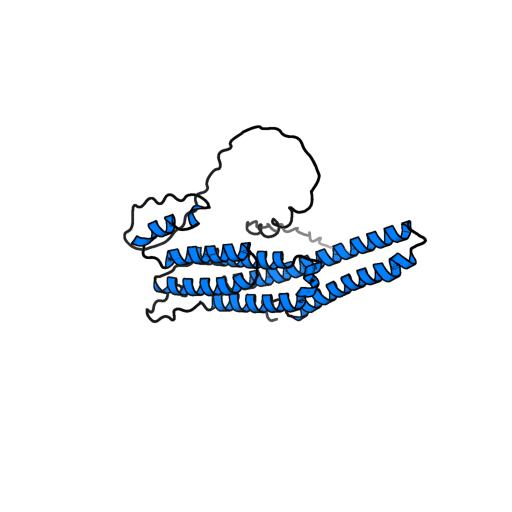9.69 197 ASN A CA 1
ATOM 1538 C C . ASN A 1 197 ? -5.093 -4.417 26.844 1.00 89.69 197 ASN A C 1
ATOM 1540 O O . ASN A 1 197 ? -5.791 -4.782 27.791 1.00 89.69 197 ASN A O 1
ATOM 1544 N N . LEU A 1 198 ? -4.427 -3.254 26.871 1.00 89.81 198 LEU A N 1
ATOM 1545 C CA . LEU A 1 198 ? -4.456 -2.344 28.027 1.00 89.81 198 LEU A CA 1
ATOM 1546 C C . LEU A 1 198 ? -5.861 -1.810 28.353 1.00 89.81 198 LEU A C 1
ATOM 1548 O O . LEU A 1 198 ? -6.123 -1.462 29.502 1.00 89.81 198 LEU A O 1
ATOM 1552 N N . TYR A 1 199 ? -6.764 -1.731 27.370 1.00 86.94 199 TYR A N 1
ATOM 1553 C CA . TYR A 1 199 ? -8.140 -1.266 27.584 1.00 86.94 199 TYR A CA 1
ATOM 1554 C C . TYR A 1 199 ? -9.070 -2.367 28.098 1.00 86.94 199 TYR A C 1
ATOM 1556 O O . TYR A 1 199 ? -10.081 -2.060 28.729 1.00 86.94 199 TYR A O 1
ATOM 1564 N N . VAL A 1 200 ? -8.754 -3.632 27.814 1.00 86.81 200 VAL A N 1
ATOM 1565 C CA . VAL A 1 200 ? -9.581 -4.786 28.199 1.00 86.81 200 VAL A CA 1
ATOM 1566 C C . VAL A 1 200 ? -9.269 -5.239 29.627 1.00 86.81 200 VAL A C 1
ATOM 1568 O O . VAL A 1 200 ? -10.142 -5.755 30.324 1.00 86.81 200 VAL A O 1
ATOM 1571 N N . VAL A 1 201 ? -8.027 -5.057 30.074 1.00 83.12 201 VAL A N 1
ATOM 1572 C CA . VAL A 1 201 ? -7.541 -5.683 31.304 1.00 83.12 201 VAL A CA 1
ATOM 1573 C C . VAL A 1 201 ? -7.984 -4.905 32.554 1.00 83.12 201 VAL A C 1
ATOM 1575 O O . VAL A 1 201 ? -7.835 -3.680 32.607 1.00 83.12 201 VAL A O 1
ATOM 1578 N N . PRO A 1 202 ? -8.511 -5.598 33.585 1.00 75.19 202 PRO A N 1
ATOM 1579 C CA . PRO A 1 202 ? -8.837 -4.987 34.869 1.00 75.19 202 PRO A CA 1
ATOM 1580 C C . PRO A 1 202 ? -7.613 -4.325 35.523 1.00 75.19 202 PRO A C 1
ATOM 1582 O O . PRO A 1 202 ? -6.493 -4.823 35.379 1.00 75.19 202 PRO A O 1
ATOM 1585 N N . PRO A 1 203 ? -7.791 -3.215 36.260 1.00 69.12 203 PRO A N 1
ATOM 1586 C CA . PRO A 1 203 ? -6.678 -2.430 36.787 1.00 69.12 203 PRO A CA 1
ATOM 1587 C C . PRO A 1 203 ? -5.759 -3.208 37.737 1.00 69.12 203 PRO A C 1
ATOM 1589 O O . PRO A 1 203 ? -4.581 -2.876 37.846 1.00 69.12 203 PRO A O 1
ATOM 1592 N N . GLU A 1 204 ? -6.267 -4.260 38.374 1.00 73.19 204 GLU A N 1
ATOM 1593 C CA . GLU A 1 204 ? -5.516 -5.144 39.268 1.00 73.19 204 GLU A CA 1
ATOM 1594 C C . GLU A 1 204 ? -4.418 -5.926 38.523 1.00 73.19 204 GLU A C 1
ATOM 1596 O O . GLU A 1 204 ? -3.391 -6.262 39.108 1.00 73.19 204 GLU A O 1
ATOM 1601 N N . ASN A 1 205 ? -4.606 -6.160 37.221 1.00 71.56 205 ASN A N 1
ATOM 1602 C CA . ASN A 1 205 ? -3.719 -6.953 36.369 1.00 71.56 205 ASN A CA 1
ATOM 1603 C C . ASN A 1 205 ? -2.867 -6.090 35.417 1.00 71.56 205 ASN A C 1
ATOM 1605 O O . ASN A 1 205 ? -2.129 -6.623 34.592 1.00 71.56 205 ASN A O 1
ATOM 1609 N N . LEU A 1 206 ? -2.955 -4.757 35.497 1.00 67.44 206 LEU A N 1
ATOM 1610 C CA . LEU A 1 206 ? -2.192 -3.869 34.609 1.00 67.44 206 LEU A CA 1
ATOM 1611 C C . LEU A 1 206 ? -0.682 -3.938 34.871 1.00 67.44 206 LEU A C 1
ATOM 1613 O O . LEU A 1 206 ? 0.098 -3.912 33.922 1.00 67.44 206 LEU A O 1
ATOM 1617 N N . LEU A 1 207 ? -0.265 -4.048 36.137 1.00 67.38 207 LEU A N 1
ATOM 1618 C CA . LEU A 1 207 ? 1.156 -4.059 36.507 1.00 67.38 207 LEU A CA 1
ATOM 1619 C C . LEU A 1 207 ? 1.897 -5.264 35.910 1.00 67.38 207 LEU A C 1
ATOM 1621 O O . LEU A 1 207 ? 2.969 -5.096 35.338 1.00 67.38 207 LEU A O 1
ATOM 1625 N N . SER A 1 208 ? 1.292 -6.453 35.945 1.00 67.44 208 SER A N 1
ATOM 1626 C CA . SER A 1 208 ? 1.893 -7.662 35.370 1.00 67.44 208 SER A CA 1
ATOM 1627 C C . SER A 1 208 ? 1.994 -7.604 33.842 1.00 67.44 208 SER A C 1
ATOM 1629 O O . SER A 1 208 ? 2.969 -8.094 33.276 1.00 67.44 208 SER A O 1
ATOM 1631 N N . LEU A 1 209 ? 1.046 -6.958 33.156 1.00 63.47 209 LEU A N 1
ATOM 1632 C CA . LEU A 1 209 ? 1.126 -6.750 31.704 1.00 63.47 209 LEU A CA 1
ATOM 1633 C C . LEU A 1 209 ? 2.165 -5.705 31.300 1.00 63.47 209 LEU A C 1
ATOM 1635 O O . LEU A 1 209 ? 2.827 -5.871 30.276 1.00 63.47 209 LEU A O 1
ATOM 1639 N N . MET A 1 210 ? 2.338 -4.647 32.094 1.00 66.00 210 MET A N 1
ATOM 1640 C CA . MET A 1 210 ? 3.396 -3.659 31.861 1.00 66.00 210 MET A CA 1
ATOM 1641 C C . MET A 1 210 ? 4.795 -4.278 31.999 1.00 66.00 210 MET A C 1
ATOM 1643 O O . MET A 1 210 ? 5.707 -3.877 31.279 1.00 66.00 210 MET A O 1
ATOM 1647 N N . GLU A 1 211 ? 4.952 -5.269 32.878 1.00 66.75 211 GLU A N 1
ATOM 1648 C CA . GLU A 1 211 ? 6.202 -6.013 33.074 1.00 66.75 211 GLU A CA 1
ATOM 1649 C C . GLU A 1 211 ? 6.462 -7.062 31.979 1.00 66.75 211 GLU A C 1
ATOM 1651 O O . GLU A 1 211 ? 7.614 -7.299 31.617 1.00 66.75 211 GLU A O 1
ATOM 1656 N N . GLN A 1 212 ? 5.408 -7.677 31.433 1.00 64.69 212 GLN A N 1
ATOM 1657 C CA . GLN A 1 212 ? 5.502 -8.726 30.406 1.00 64.69 212 GLN A CA 1
ATOM 1658 C C . GLN A 1 212 ? 5.538 -8.180 28.966 1.00 64.69 212 GLN A C 1
ATOM 1660 O O . GLN A 1 212 ? 5.999 -8.870 28.053 1.00 64.69 212 GLN A O 1
ATOM 1665 N N . GLY A 1 213 ? 5.052 -6.958 28.740 1.00 56.47 213 GLY A N 1
ATOM 1666 C CA . GLY A 1 213 ? 4.937 -6.355 27.414 1.00 56.47 213 GLY A CA 1
ATOM 1667 C C . GLY A 1 213 ? 6.217 -5.679 26.906 1.00 56.47 213 GLY A C 1
ATOM 1668 O O . GLY A 1 213 ? 6.992 -5.088 27.655 1.00 56.47 213 GLY A O 1
ATOM 1669 N N . ARG A 1 214 ? 6.383 -5.640 25.576 1.00 50.06 214 ARG A N 1
ATOM 1670 C CA . ARG A 1 214 ? 7.418 -4.840 24.877 1.00 50.06 214 ARG A CA 1
ATOM 1671 C C . ARG A 1 214 ? 7.252 -3.313 25.045 1.00 50.06 214 ARG A C 1
ATOM 1673 O O . ARG A 1 214 ? 8.078 -2.549 24.553 1.00 50.06 214 ARG A O 1
ATOM 1680 N N . LEU A 1 215 ? 6.221 -2.859 25.762 1.00 49.88 215 LEU A N 1
ATOM 1681 C CA . LEU A 1 215 ? 5.871 -1.449 25.983 1.00 49.88 215 LEU A CA 1
ATOM 1682 C C . LEU A 1 215 ? 6.942 -0.651 26.753 1.00 49.88 215 LEU A C 1
ATOM 1684 O O . LEU A 1 215 ? 6.974 0.572 26.656 1.00 49.88 215 LEU A O 1
ATOM 1688 N N . MET A 1 216 ? 7.858 -1.314 27.469 1.00 48.78 216 MET A N 1
ATOM 1689 C CA . MET A 1 216 ? 9.000 -0.653 28.124 1.00 48.78 216 MET A CA 1
ATOM 1690 C C . MET A 1 216 ? 10.144 -0.266 27.164 1.00 48.78 216 MET A C 1
ATOM 1692 O O . MET A 1 216 ? 11.092 0.401 27.581 1.00 48.78 216 MET A O 1
ATOM 1696 N N . GLY A 1 217 ? 10.076 -0.650 25.884 1.00 43.06 217 GLY A N 1
ATOM 1697 C CA . GLY A 1 217 ? 11.155 -0.446 24.909 1.00 43.06 217 GLY A CA 1
ATOM 1698 C C . GLY A 1 217 ? 11.378 0.995 24.430 1.00 43.06 217 GLY A C 1
ATOM 1699 O O . GLY A 1 217 ? 12.398 1.261 23.798 1.00 43.06 217 GLY A O 1
ATOM 1700 N N . ALA A 1 218 ? 10.484 1.941 24.734 1.00 42.59 218 ALA A N 1
ATOM 1701 C CA . ALA A 1 218 ? 10.609 3.328 24.281 1.00 42.59 218 ALA A CA 1
ATOM 1702 C C . ALA A 1 218 ? 10.212 4.338 25.374 1.00 42.59 218 ALA A C 1
ATOM 1704 O O . ALA A 1 218 ? 9.110 4.872 25.379 1.00 42.59 218 ALA A O 1
ATOM 1705 N N . GLY A 1 219 ? 11.149 4.633 26.281 1.00 40.47 219 GLY A N 1
ATOM 1706 C CA . GLY A 1 219 ? 11.058 5.757 27.224 1.00 40.47 219 GLY A CA 1
ATOM 1707 C C . GLY A 1 219 ? 10.290 5.435 28.507 1.00 40.47 219 GLY A C 1
ATOM 1708 O O . GLY A 1 219 ? 9.066 5.450 28.540 1.00 40.47 219 GLY A O 1
ATOM 1709 N N . GLY A 1 220 ? 11.031 5.172 29.586 1.00 33.00 220 GLY A N 1
ATOM 1710 C CA . GLY A 1 220 ? 10.484 4.789 30.887 1.00 33.00 220 GLY A CA 1
ATOM 1711 C C . GLY A 1 220 ? 9.479 5.795 31.452 1.00 33.00 220 GLY A C 1
ATOM 1712 O O . GLY A 1 220 ? 9.826 6.932 31.767 1.00 33.00 220 GLY A O 1
ATOM 1713 N N . VAL A 1 221 ? 8.244 5.334 31.644 1.00 39.31 221 VAL A N 1
ATOM 1714 C CA . VAL A 1 221 ? 7.217 6.023 32.426 1.00 39.31 221 VAL A CA 1
ATOM 1715 C C . VAL A 1 221 ? 7.225 5.418 33.830 1.00 39.31 221 VAL A C 1
ATOM 1717 O O . VAL A 1 221 ? 6.883 4.254 34.015 1.00 39.31 221 VAL A O 1
ATOM 1720 N N . ARG A 1 222 ? 7.637 6.205 34.830 1.00 32.75 222 ARG A N 1
ATOM 1721 C CA . ARG A 1 222 ? 7.400 5.893 36.247 1.00 32.75 222 ARG A CA 1
ATOM 1722 C C . ARG A 1 222 ? 5.941 6.224 36.560 1.00 32.75 222 ARG A C 1
ATOM 1724 O O . ARG A 1 222 ? 5.553 7.385 36.470 1.00 32.75 222 ARG A O 1
ATOM 1731 N N . ALA A 1 223 ? 5.144 5.220 36.907 1.00 37.22 223 ALA A N 1
ATOM 1732 C CA . ALA A 1 223 ? 3.797 5.426 37.423 1.00 37.22 223 ALA A CA 1
ATOM 1733 C C . ALA A 1 223 ? 3.866 5.668 38.940 1.00 37.22 223 ALA A C 1
ATOM 1735 O O . ALA A 1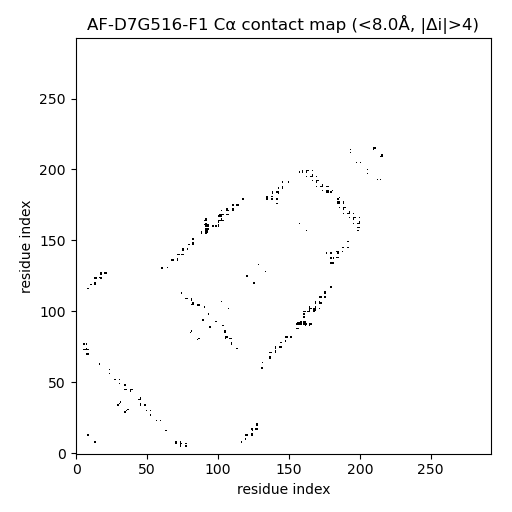 223 ? 4.131 4.736 39.696 1.00 37.22 223 ALA A O 1
ATOM 1736 N N . ASP A 1 224 ? 3.631 6.905 39.385 1.00 31.11 224 ASP A N 1
ATOM 1737 C CA . ASP A 1 224 ? 3.348 7.192 40.795 1.00 31.11 224 ASP A CA 1
ATOM 1738 C C . ASP A 1 224 ? 1.865 6.915 41.071 1.00 31.11 224 ASP A C 1
ATOM 1740 O O . ASP A 1 224 ? 0.966 7.638 40.637 1.00 31.11 224 ASP A O 1
ATOM 1744 N N . ALA A 1 225 ? 1.607 5.826 41.793 1.00 36.25 225 ALA A N 1
ATOM 1745 C CA . ALA A 1 225 ? 0.280 5.406 42.214 1.00 36.25 225 ALA A CA 1
ATOM 1746 C C . ALA A 1 225 ? -0.151 6.168 43.479 1.00 36.25 225 ALA A C 1
ATOM 1748 O O . ALA A 1 225 ? -0.020 5.676 44.597 1.00 36.25 225 ALA A O 1
ATOM 1749 N N . SER A 1 226 ? -0.691 7.376 43.317 1.00 30.73 226 SER A N 1
ATOM 1750 C CA . SER A 1 226 ? -1.452 8.034 44.388 1.00 30.73 226 SER A CA 1
ATOM 1751 C C . SER A 1 226 ? -2.603 8.861 43.816 1.00 30.73 226 SER A C 1
ATOM 1753 O O . SER A 1 226 ? -2.405 9.929 43.250 1.00 30.73 226 SER A O 1
ATOM 1755 N N . GLY A 1 227 ? -3.829 8.342 43.954 1.00 32.12 227 GLY A N 1
ATOM 1756 C CA . GLY A 1 227 ? -5.065 9.073 43.654 1.00 32.12 227 GLY A CA 1
ATOM 1757 C C . GLY A 1 227 ? -5.999 8.367 42.671 1.00 32.12 227 GLY A C 1
ATOM 1758 O O . GLY A 1 227 ? -6.138 8.793 41.531 1.00 32.12 227 GLY A O 1
ATOM 1759 N N . LEU A 1 228 ? -6.683 7.306 43.112 1.00 35.84 228 LEU A N 1
ATOM 1760 C CA . LEU A 1 228 ? -7.784 6.687 42.364 1.00 35.84 228 LEU A CA 1
ATOM 1761 C C . LEU A 1 228 ? -9.058 6.683 43.213 1.00 35.84 228 LEU A C 1
ATOM 1763 O O . LEU A 1 228 ? -9.381 5.706 43.881 1.00 35.84 228 LEU A O 1
ATOM 1767 N N . SER A 1 229 ? -9.813 7.779 43.156 1.00 34.16 229 SER A N 1
ATOM 1768 C CA . SER A 1 229 ? -11.247 7.747 43.430 1.00 34.16 229 SER A CA 1
ATOM 1769 C C . SER A 1 229 ? -11.979 8.761 42.538 1.00 34.16 229 SER A C 1
ATOM 1771 O O . SER A 1 229 ? -11.640 9.935 42.486 1.00 34.16 229 SER A O 1
ATOM 1773 N N . HIS A 1 230 ? -12.988 8.250 41.827 1.00 35.72 230 HIS A N 1
ATOM 1774 C CA . HIS A 1 230 ? -14.018 8.951 41.046 1.00 35.72 230 HIS A CA 1
ATOM 1775 C C . HIS A 1 230 ? -13.614 9.684 39.744 1.00 35.72 230 HIS A C 1
ATOM 1777 O O . HIS A 1 230 ? -12.943 10.705 39.736 1.00 35.72 230 HIS A O 1
ATOM 1783 N N . GLY A 1 231 ? -14.172 9.192 38.624 1.00 32.59 231 GLY A N 1
ATOM 1784 C CA . GLY A 1 231 ? -14.308 9.925 37.357 1.00 32.59 231 GLY A CA 1
ATOM 1785 C C . GLY A 1 231 ? -13.077 9.902 36.447 1.00 32.59 231 GLY A C 1
ATOM 1786 O O . GLY A 1 231 ? -12.331 10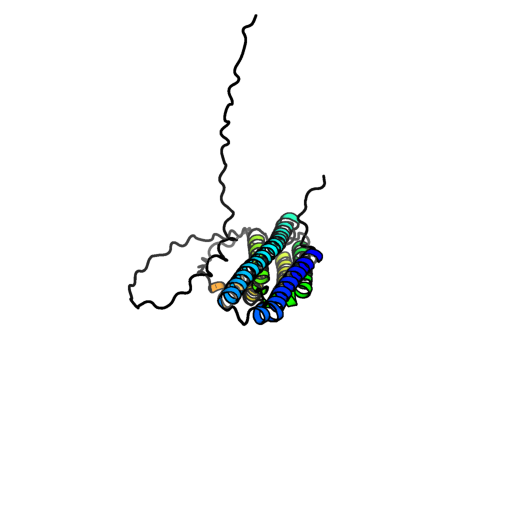.873 36.375 1.00 32.59 231 GLY A O 1
ATOM 1787 N N . ARG A 1 232 ? -12.871 8.814 35.690 1.00 40.38 232 ARG A N 1
ATOM 1788 C CA . ARG A 1 232 ? -11.710 8.682 34.792 1.00 40.38 232 ARG A CA 1
ATOM 1789 C C . ARG A 1 232 ? -11.796 9.625 33.582 1.00 40.38 232 ARG A C 1
ATOM 1791 O O . ARG A 1 232 ? -12.506 9.373 32.609 1.00 40.38 232 ARG A O 1
ATOM 1798 N N . ARG A 1 233 ? -10.998 10.691 33.636 1.00 28.86 233 ARG A N 1
ATOM 1799 C CA . ARG A 1 233 ? -10.420 11.399 32.489 1.00 28.86 233 ARG A CA 1
ATOM 1800 C C . ARG A 1 233 ? -8.973 10.916 32.378 1.00 28.86 233 ARG A C 1
ATOM 1802 O O . ARG A 1 233 ? -8.169 11.240 33.240 1.00 28.86 233 ARG A O 1
ATOM 1809 N N . PHE A 1 234 ? -8.649 10.118 31.363 1.00 34.66 234 PHE A N 1
ATOM 1810 C CA . PHE A 1 234 ? -7.253 9.815 31.047 1.00 34.66 234 PHE A CA 1
ATOM 1811 C C . PHE A 1 234 ? -6.684 10.993 30.251 1.00 34.66 234 PHE A C 1
ATOM 1813 O O . PHE A 1 234 ? -7.010 11.165 29.079 1.00 34.66 234 PHE A O 1
ATOM 1820 N N . GLU A 1 235 ? -5.886 11.838 30.899 1.00 26.36 235 GLU A N 1
ATOM 1821 C CA . GLU A 1 235 ? -4.974 12.752 30.209 1.00 26.36 235 GLU A CA 1
ATOM 1822 C C . GLU A 1 235 ? -3.583 12.121 30.230 1.00 26.36 235 GLU A C 1
ATOM 1824 O O . GLU A 1 235 ? -2.960 11.976 31.278 1.00 26.36 235 GLU A O 1
ATOM 1829 N N . VAL A 1 236 ? -3.120 11.690 29.056 1.00 32.25 236 VAL A N 1
ATOM 1830 C CA . VAL A 1 236 ? -1.750 11.218 28.854 1.00 32.25 236 VAL A CA 1
ATOM 1831 C C . VAL A 1 236 ? -0.892 12.444 28.549 1.00 32.25 236 VAL A C 1
ATOM 1833 O O . VAL A 1 236 ? -0.923 12.965 27.434 1.00 32.25 236 VAL A O 1
ATOM 1836 N N . SER A 1 237 ? -0.145 12.924 29.542 1.00 26.19 237 SER A N 1
ATOM 1837 C CA . SER A 1 237 ? 0.860 13.975 29.361 1.00 26.19 237 SER A CA 1
ATOM 1838 C C . SER A 1 237 ? 2.198 13.343 28.985 1.00 26.19 237 SER A C 1
ATOM 1840 O O . SER A 1 237 ? 2.799 12.626 29.780 1.00 26.19 237 SER A O 1
ATOM 1842 N N . VAL A 1 238 ? 2.669 13.606 27.766 1.00 33.00 238 VAL A N 1
ATOM 1843 C CA . VAL A 1 238 ? 4.016 13.230 27.317 1.00 33.00 238 VAL A CA 1
ATOM 1844 C C . VAL A 1 238 ? 4.976 14.325 27.783 1.00 33.00 238 VAL A C 1
ATOM 1846 O O . VAL A 1 238 ? 4.883 15.460 27.323 1.00 33.00 238 VAL A O 1
ATOM 1849 N N . GLY A 1 239 ? 5.858 14.010 28.732 1.00 28.64 239 GLY A N 1
ATOM 1850 C CA . GLY A 1 239 ? 6.868 14.948 29.224 1.00 28.64 239 GLY A CA 1
ATOM 1851 C C . GLY A 1 239 ? 7.964 15.197 28.185 1.00 28.64 239 GLY A C 1
ATOM 1852 O O . GLY A 1 239 ? 8.548 14.253 27.657 1.00 28.64 239 GLY A O 1
ATOM 1853 N N . GLU A 1 240 ? 8.261 16.468 27.907 1.00 32.59 240 GLU A N 1
ATOM 1854 C CA . GLU A 1 240 ? 9.424 16.877 27.116 1.00 32.59 240 GLU A CA 1
ATOM 1855 C C . GLU A 1 240 ? 10.714 16.560 27.891 1.00 32.59 240 GLU A C 1
ATOM 1857 O O . GLU A 1 240 ? 11.106 17.260 28.825 1.00 32.59 240 GLU A O 1
ATOM 1862 N N . GLY A 1 241 ? 11.371 15.461 27.518 1.00 28.77 241 GLY A N 1
ATOM 1863 C CA . GLY A 1 241 ? 12.667 15.063 28.057 1.00 28.77 241 GLY A CA 1
ATOM 1864 C C . GLY A 1 241 ? 13.817 15.780 27.351 1.00 28.77 241 GLY A C 1
ATOM 1865 O O . GLY A 1 241 ? 14.167 15.453 26.219 1.00 28.77 241 GLY A O 1
ATOM 1866 N N . VAL A 1 242 ? 14.431 16.733 28.050 1.00 28.94 242 VAL A N 1
ATOM 1867 C CA . VAL A 1 242 ? 15.713 17.362 27.704 1.00 28.94 242 VAL A CA 1
ATOM 1868 C C . VAL A 1 242 ? 16.826 16.304 27.689 1.00 28.94 242 VAL A C 1
ATOM 1870 O O . VAL A 1 242 ? 17.079 15.640 28.692 1.00 28.94 242 VAL A O 1
ATOM 1873 N N . VAL A 1 243 ? 17.518 16.161 26.556 1.00 31.03 243 VAL A N 1
ATOM 1874 C CA . VAL A 1 243 ? 18.671 15.258 26.390 1.00 31.03 243 VAL A CA 1
ATOM 1875 C C . VAL A 1 243 ? 19.939 15.924 26.948 1.00 31.03 243 VAL A C 1
ATOM 1877 O O . VAL A 1 243 ? 20.301 17.003 26.474 1.00 31.03 243 VAL A O 1
ATOM 1880 N N . PRO A 1 244 ? 20.678 15.315 27.898 1.00 29.09 244 PRO A N 1
ATOM 1881 C CA . PRO A 1 244 ? 21.979 15.830 28.296 1.00 29.09 244 PRO A CA 1
ATOM 1882 C C . PRO A 1 244 ? 23.061 15.399 27.296 1.00 29.09 244 PRO A C 1
ATOM 1884 O O . PRO A 1 244 ? 23.211 14.227 26.950 1.00 29.09 244 PRO A O 1
ATOM 1887 N N . ALA A 1 245 ? 23.858 16.372 26.858 1.00 28.95 245 ALA A N 1
ATOM 1888 C CA . ALA A 1 245 ? 25.028 16.164 26.020 1.00 28.95 245 ALA A CA 1
ATOM 1889 C C . ALA A 1 245 ? 26.122 15.388 26.777 1.00 28.95 245 ALA A C 1
ATOM 1891 O O . ALA A 1 245 ? 26.651 15.867 27.781 1.00 28.95 245 ALA A O 1
ATOM 1892 N N . ARG A 1 246 ? 26.537 14.227 26.255 1.00 28.30 246 ARG A N 1
ATOM 1893 C CA . ARG A 1 246 ? 27.786 13.560 26.655 1.00 28.30 246 ARG A CA 1
ATOM 1894 C C . ARG A 1 246 ? 28.786 13.572 25.503 1.00 28.30 246 ARG A C 1
ATOM 1896 O O . ARG A 1 246 ? 28.563 12.988 24.449 1.00 28.30 246 ARG A O 1
ATOM 1903 N N . ARG A 1 247 ? 29.906 14.259 25.738 1.00 28.75 247 ARG A N 1
ATOM 1904 C CA . ARG A 1 247 ? 31.128 14.205 24.931 1.00 28.75 247 ARG A CA 1
ATOM 1905 C C . ARG A 1 247 ? 31.853 12.883 25.191 1.00 28.75 247 ARG A C 1
ATOM 1907 O O . ARG A 1 247 ? 32.194 12.601 26.334 1.00 28.75 247 ARG A O 1
ATOM 1914 N N . SER A 1 248 ? 32.234 12.182 24.131 1.00 29.17 248 SER A N 1
ATOM 1915 C CA . SER A 1 248 ? 33.429 11.333 24.127 1.00 29.17 248 SER A CA 1
ATOM 1916 C C . SER A 1 248 ? 34.029 11.307 22.723 1.00 29.17 248 SER A C 1
ATOM 1918 O O . SER A 1 248 ? 33.385 10.899 21.760 1.00 29.17 248 SER A O 1
ATOM 1920 N N . ARG A 1 249 ? 35.263 11.809 22.622 1.00 29.11 249 ARG A N 1
ATOM 1921 C CA . ARG A 1 249 ? 36.129 11.733 21.442 1.00 29.11 249 ARG A CA 1
ATOM 1922 C C . ARG A 1 249 ? 36.646 10.300 21.288 1.00 29.11 249 ARG A C 1
ATOM 1924 O O . ARG A 1 249 ? 37.120 9.731 22.263 1.00 29.11 249 ARG A O 1
ATOM 1931 N N . GLY A 1 250 ? 36.658 9.795 20.060 1.00 27.28 250 GLY A N 1
ATOM 1932 C CA . GLY A 1 250 ? 37.400 8.602 19.654 1.00 27.28 250 GLY A CA 1
ATOM 1933 C C . GLY A 1 250 ? 37.498 8.560 18.132 1.00 27.28 250 GLY A C 1
ATOM 1934 O O . GLY A 1 250 ? 36.493 8.399 17.455 1.00 27.28 250 GLY A O 1
ATOM 1935 N N . GLN A 1 251 ? 38.697 8.814 17.611 1.00 28.39 251 GLN A N 1
ATOM 1936 C CA . GLN A 1 251 ? 39.049 8.811 16.189 1.00 28.39 251 GLN A CA 1
ATOM 1937 C C . GLN A 1 251 ? 38.926 7.409 15.578 1.00 28.39 251 GLN A C 1
ATOM 1939 O O . GLN A 1 251 ? 39.304 6.455 16.244 1.00 28.39 251 GLN A O 1
ATOM 1944 N N . LEU A 1 252 ? 38.538 7.316 14.298 1.00 28.45 252 LEU A N 1
ATOM 1945 C CA . LEU A 1 252 ? 39.118 6.415 13.285 1.00 28.45 252 LEU A CA 1
ATOM 1946 C C . LEU A 1 252 ? 38.702 6.880 11.866 1.00 28.45 252 LEU A C 1
ATOM 1948 O O . LEU A 1 252 ? 37.693 7.553 11.684 1.00 28.45 252 LEU A O 1
ATOM 1952 N N . ARG A 1 253 ? 39.584 6.615 10.897 1.00 29.84 253 ARG A N 1
ATOM 1953 C CA . ARG A 1 253 ? 39.749 7.236 9.562 1.00 29.84 253 ARG A CA 1
ATOM 1954 C C . ARG A 1 253 ? 38.682 6.863 8.500 1.00 29.84 253 ARG A C 1
ATOM 1956 O O . ARG A 1 253 ? 37.955 5.896 8.697 1.00 29.84 253 ARG A O 1
ATOM 1963 N N . PRO A 1 254 ? 38.610 7.591 7.357 1.00 30.19 254 PRO A N 1
ATOM 1964 C CA . PRO A 1 254 ? 37.502 7.511 6.403 1.00 30.19 254 PRO A CA 1
ATOM 1965 C C . PRO A 1 254 ? 37.766 6.534 5.246 1.00 30.19 254 PRO A C 1
ATOM 1967 O O . PRO A 1 254 ? 38.875 6.480 4.714 1.00 30.19 254 PRO A O 1
ATOM 1970 N N . SER A 1 255 ? 36.727 5.833 4.781 1.00 28.61 255 SER A N 1
ATOM 1971 C CA . SER A 1 255 ? 36.717 5.241 3.438 1.00 28.61 255 SER A CA 1
ATOM 1972 C C . SER A 1 255 ? 35.301 5.156 2.843 1.00 28.61 255 SER A C 1
ATOM 1974 O O . SER A 1 255 ? 34.349 4.781 3.514 1.00 28.61 255 SER A O 1
ATOM 1976 N N . ALA A 1 256 ? 35.230 5.530 1.561 1.00 31.58 256 ALA A N 1
ATOM 1977 C CA . ALA A 1 256 ? 34.230 5.203 0.541 1.00 31.58 256 ALA A CA 1
ATOM 1978 C C . ALA A 1 256 ? 32.787 5.765 0.633 1.00 31.58 256 ALA A C 1
ATOM 1980 O O . ALA A 1 256 ? 31.874 5.190 1.213 1.00 31.58 256 ALA A O 1
ATOM 1981 N N . ARG A 1 257 ? 32.600 6.862 -0.121 1.00 34.97 257 ARG A N 1
ATOM 1982 C CA . ARG A 1 257 ? 31.409 7.279 -0.894 1.00 34.97 257 ARG A CA 1
ATOM 1983 C C . ARG A 1 257 ? 30.250 6.262 -0.978 1.00 34.97 257 ARG A C 1
ATOM 1985 O O . ARG A 1 257 ? 30.285 5.340 -1.789 1.00 34.97 257 ARG A O 1
ATOM 1992 N N . ARG A 1 258 ? 29.150 6.579 -0.292 1.00 33.03 258 ARG A N 1
ATOM 1993 C CA . ARG A 1 258 ? 27.761 6.329 -0.722 1.00 33.03 258 ARG A CA 1
ATOM 1994 C C . ARG A 1 258 ? 26.905 7.509 -0.258 1.00 33.03 258 ARG A C 1
ATOM 1996 O O . ARG A 1 258 ? 26.317 7.485 0.815 1.00 33.03 258 ARG A O 1
ATOM 2003 N N . GLU A 1 259 ? 26.868 8.566 -1.061 1.00 34.41 259 GLU A N 1
ATOM 2004 C CA . GLU A 1 259 ? 25.894 9.647 -0.907 1.00 34.41 259 GLU A CA 1
ATOM 2005 C C . GLU A 1 259 ? 24.828 9.478 -1.983 1.00 34.41 259 GLU A C 1
ATOM 2007 O O . GLU A 1 259 ? 25.123 9.576 -3.171 1.00 34.41 259 GLU A O 1
ATOM 2012 N N . GLY A 1 260 ? 23.595 9.194 -1.563 1.00 34.06 260 GLY A N 1
ATOM 2013 C CA . GLY A 1 260 ? 22.461 9.177 -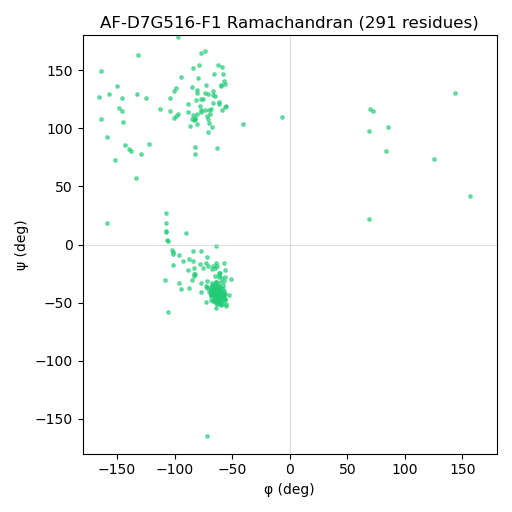2.481 1.00 34.06 260 GLY A CA 1
ATOM 2014 C C . GLY A 1 260 ? 21.265 8.339 -2.050 1.00 34.06 260 GLY A C 1
ATOM 2015 O O . GLY A 1 260 ? 20.734 7.647 -2.900 1.00 34.06 260 GLY A O 1
ATOM 2016 N N . LEU A 1 261 ? 20.834 8.344 -0.778 1.00 37.47 261 LEU A N 1
ATOM 2017 C CA . LEU A 1 261 ? 19.553 7.697 -0.422 1.00 37.47 261 LEU A CA 1
ATOM 2018 C C . LEU A 1 261 ? 18.887 8.168 0.887 1.00 37.47 261 LEU A C 1
ATOM 2020 O O . LEU A 1 261 ? 18.001 7.505 1.405 1.00 37.47 261 LEU A O 1
ATOM 2024 N N . THR A 1 262 ? 19.244 9.339 1.422 1.00 36.38 262 THR A N 1
ATOM 2025 C CA . THR A 1 262 ? 18.700 9.845 2.704 1.00 36.38 262 THR A CA 1
ATOM 2026 C C . THR A 1 262 ? 17.708 11.008 2.572 1.00 36.38 262 THR A C 1
ATOM 2028 O O . THR A 1 262 ? 17.432 11.699 3.550 1.00 36.38 262 THR A O 1
ATOM 2031 N N . ARG A 1 263 ? 17.120 11.241 1.388 1.00 33.97 263 ARG A N 1
ATOM 2032 C CA . ARG A 1 263 ? 16.093 12.294 1.199 1.00 33.97 263 ARG A CA 1
ATOM 2033 C C . ARG A 1 263 ? 14.639 11.802 1.162 1.00 33.97 263 ARG A C 1
ATOM 2035 O O . ARG A 1 263 ? 13.748 12.643 1.189 1.00 33.97 263 ARG A O 1
ATOM 2042 N N . LEU A 1 264 ? 14.383 10.492 1.163 1.00 41.84 264 LEU A N 1
ATOM 2043 C CA . LEU A 1 264 ? 13.039 9.937 0.925 1.00 41.84 264 LEU A CA 1
ATOM 2044 C C . LEU A 1 264 ? 12.114 9.874 2.155 1.00 41.84 264 LEU A C 1
ATOM 2046 O O . LEU A 1 264 ? 10.907 9.785 1.988 1.00 41.84 264 LEU A O 1
ATOM 2050 N N . THR A 1 265 ? 12.615 10.029 3.382 1.00 35.88 265 THR A N 1
ATOM 2051 C CA . THR A 1 265 ? 11.769 9.931 4.594 1.00 35.88 265 THR A CA 1
ATOM 2052 C C . THR A 1 265 ? 11.369 11.275 5.210 1.00 35.88 265 THR A C 1
ATOM 2054 O O . THR A 1 265 ? 10.526 11.320 6.099 1.00 35.88 265 THR A O 1
ATOM 2057 N N . ARG A 1 266 ? 11.914 12.406 4.737 1.00 34.44 266 ARG A N 1
ATOM 2058 C CA . ARG A 1 266 ? 11.604 13.737 5.306 1.00 34.44 266 ARG A CA 1
ATOM 2059 C C . ARG A 1 266 ? 10.459 14.487 4.621 1.00 34.44 266 ARG A C 1
ATOM 2061 O O . ARG A 1 266 ? 9.958 15.448 5.195 1.00 34.44 266 ARG A O 1
ATOM 2068 N N . GLY A 1 267 ? 10.030 14.063 3.431 1.00 33.47 267 GLY A N 1
ATOM 2069 C CA . GLY A 1 267 ? 9.001 14.766 2.650 1.00 33.47 267 GLY A CA 1
ATOM 2070 C C . GLY A 1 267 ? 7.565 14.601 3.163 1.00 33.47 267 GLY A C 1
ATOM 2071 O O . GLY A 1 267 ? 6.721 15.433 2.850 1.00 33.47 267 GLY A O 1
ATOM 2072 N N . LEU A 1 268 ? 7.291 13.569 3.967 1.00 40.66 268 LEU A N 1
ATOM 2073 C CA . LEU A 1 268 ? 5.943 13.246 4.459 1.00 40.66 268 LEU A CA 1
ATOM 2074 C C . LEU A 1 268 ? 5.689 13.672 5.918 1.00 40.66 268 LEU A C 1
ATOM 2076 O O . LEU A 1 268 ? 4.563 13.571 6.389 1.00 40.66 268 LEU A O 1
ATOM 2080 N N . LEU A 1 269 ? 6.701 14.194 6.623 1.00 38.94 269 LEU A N 1
ATOM 2081 C CA . LEU A 1 269 ? 6.639 14.495 8.064 1.00 38.94 269 LEU A CA 1
ATOM 2082 C C . LEU A 1 269 ? 6.564 15.992 8.416 1.00 38.94 269 LEU A C 1
ATOM 2084 O O . LEU A 1 269 ? 6.730 16.354 9.577 1.00 38.94 269 LEU A O 1
ATOM 2088 N N . CYS A 1 270 ? 6.318 16.895 7.461 1.00 36.00 270 CYS A N 1
ATOM 2089 C CA . CYS A 1 270 ? 6.286 18.330 7.767 1.00 36.00 270 CYS A CA 1
ATOM 2090 C C . CYS A 1 270 ? 5.134 19.067 7.078 1.00 36.00 270 CYS A C 1
ATOM 2092 O O . CYS A 1 270 ? 5.313 19.753 6.075 1.00 36.00 270 CYS A O 1
ATOM 2094 N N . SER A 1 271 ? 3.939 18.966 7.658 1.00 33.66 271 SER A N 1
ATOM 2095 C CA . SER A 1 271 ? 2.853 19.914 7.393 1.00 33.66 271 SER A CA 1
ATOM 2096 C C . SER A 1 271 ? 1.926 20.030 8.601 1.00 33.66 271 SER A C 1
ATOM 2098 O O . SER A 1 271 ? 0.801 19.547 8.588 1.00 33.66 271 SER A O 1
ATOM 2100 N N . SER A 1 272 ? 2.404 20.697 9.654 1.00 34.28 272 SER A N 1
ATOM 2101 C CA . SER A 1 272 ? 1.529 21.421 10.580 1.00 34.28 272 SER A CA 1
ATOM 2102 C C . SER A 1 272 ? 2.323 22.487 11.335 1.00 34.28 272 SER A C 1
ATOM 2104 O O . SER A 1 272 ? 2.935 22.225 12.363 1.00 34.28 272 SER A O 1
ATOM 2106 N N . SER A 1 273 ? 2.342 23.713 10.812 1.00 31.19 273 SER A N 1
ATOM 2107 C CA . SER A 1 273 ? 2.535 24.905 11.640 1.00 31.19 273 SER A CA 1
ATOM 2108 C C . SER A 1 273 ? 1.958 26.127 10.934 1.00 31.19 273 SER A C 1
ATOM 2110 O O . SER A 1 273 ? 2.184 26.373 9.751 1.00 31.19 273 SER A O 1
ATOM 2112 N N . LYS A 1 274 ? 1.141 26.856 11.688 1.00 39.69 274 LYS A N 1
ATOM 2113 C CA . LYS A 1 274 ? 0.370 28.029 11.287 1.00 39.69 274 LYS A CA 1
ATOM 2114 C C . LYS A 1 274 ? 1.302 29.184 10.911 1.00 39.69 274 LYS A C 1
ATOM 2116 O O . LYS A 1 274 ? 2.072 29.640 11.747 1.00 39.69 274 LYS A O 1
ATOM 2121 N N . ALA A 1 275 ? 1.113 29.762 9.729 1.00 30.81 275 ALA A N 1
ATOM 2122 C CA . ALA A 1 275 ? 1.510 31.140 9.456 1.00 30.81 275 ALA A CA 1
ATOM 2123 C C . ALA A 1 275 ? 0.504 31.781 8.490 1.00 30.81 275 ALA A C 1
ATOM 2125 O O . ALA A 1 275 ? 0.350 31.356 7.348 1.00 30.81 275 ALA A O 1
ATOM 2126 N N . LYS A 1 276 ? -0.219 32.795 8.979 1.00 34.72 276 LYS A N 1
ATOM 2127 C CA . LYS A 1 276 ? -1.068 33.681 8.172 1.00 34.72 276 LYS A CA 1
ATOM 2128 C C . LYS A 1 276 ? -0.178 34.509 7.234 1.00 34.72 276 LYS A C 1
ATOM 2130 O O . LYS A 1 276 ? 0.736 35.156 7.745 1.00 34.72 276 LYS A O 1
ATOM 2135 N N . PRO A 1 277 ? -0.475 34.627 5.932 1.00 32.09 277 PRO A N 1
ATOM 2136 C CA . PRO A 1 277 ? 0.055 35.724 5.140 1.00 32.09 277 PRO A CA 1
ATOM 2137 C C . PRO A 1 277 ? -0.891 36.932 5.224 1.00 32.09 277 PRO A C 1
ATOM 2139 O O . PRO A 1 277 ? -2.065 36.856 4.863 1.00 32.09 277 PRO A O 1
ATOM 2142 N N . SER A 1 278 ? -0.375 38.064 5.712 1.00 29.89 278 SER A N 1
ATOM 2143 C CA . SER A 1 278 ? -1.036 39.362 5.572 1.00 29.89 278 SER A CA 1
ATOM 2144 C C . SER A 1 278 ? -0.979 39.791 4.106 1.00 29.89 278 SER A C 1
ATOM 2146 O O . SER A 1 278 ? 0.103 40.041 3.570 1.00 29.89 278 SER A O 1
ATOM 2148 N N . LEU A 1 279 ? -2.134 39.904 3.459 1.00 31.94 279 LEU A N 1
ATOM 2149 C CA . LEU A 1 279 ? -2.258 40.538 2.152 1.00 31.94 279 LEU A CA 1
ATOM 2150 C C . LEU A 1 279 ? -2.059 42.051 2.322 1.00 31.94 279 LEU A C 1
ATOM 2152 O O . LEU A 1 279 ? -2.918 42.745 2.865 1.00 31.94 279 LEU A O 1
ATOM 2156 N N . ARG A 1 280 ? -0.913 42.571 1.868 1.00 28.42 280 ARG A N 1
ATOM 2157 C CA . ARG A 1 280 ? -0.751 44.006 1.602 1.00 28.42 280 ARG A CA 1
ATOM 2158 C C . ARG A 1 280 ? -1.445 44.326 0.280 1.00 28.42 280 ARG A C 1
ATOM 2160 O O . ARG A 1 280 ? -1.000 43.893 -0.778 1.00 28.42 280 ARG A O 1
ATOM 2167 N N . CYS A 1 281 ? -2.514 45.113 0.362 1.00 30.56 281 CYS A N 1
ATOM 2168 C CA . CYS A 1 281 ? -3.112 45.808 -0.771 1.00 30.56 281 CYS A CA 1
ATOM 2169 C C . CYS A 1 281 ? -2.080 46.735 -1.425 1.00 30.56 281 CYS A C 1
ATOM 2171 O O . CYS A 1 281 ? -1.661 47.726 -0.824 1.00 30.56 281 CYS A O 1
ATOM 2173 N N . VAL A 1 282 ? -1.717 46.452 -2.674 1.00 31.05 282 VAL A N 1
ATOM 2174 C CA . VAL A 1 282 ? -1.088 47.432 -3.562 1.00 31.05 282 VAL A CA 1
ATOM 2175 C C . VAL A 1 282 ? -2.211 48.280 -4.155 1.00 31.05 282 VAL A C 1
ATOM 2177 O O . VAL A 1 282 ? -3.022 47.801 -4.945 1.00 31.05 282 VAL A O 1
ATOM 2180 N N . LYS A 1 283 ? -2.293 49.541 -3.720 1.00 32.81 283 LYS A N 1
ATOM 2181 C CA . LYS A 1 283 ? -3.150 50.564 -4.326 1.00 32.81 283 LYS A CA 1
ATOM 2182 C C . LYS A 1 283 ? -2.582 50.915 -5.704 1.00 32.81 283 LYS A C 1
ATOM 2184 O O . LYS A 1 283 ? -1.527 51.535 -5.781 1.00 32.81 283 LYS A O 1
ATOM 2189 N N . PHE A 1 284 ? -3.291 50.566 -6.773 1.00 33.16 284 PHE A N 1
ATOM 2190 C CA . PHE A 1 284 ? -3.111 51.219 -8.069 1.00 33.16 284 PHE A CA 1
ATOM 2191 C C . PHE A 1 284 ? -3.822 52.576 -8.028 1.00 33.16 284 PHE A C 1
ATOM 2193 O O . PHE A 1 284 ? -5.024 52.657 -7.763 1.00 33.16 284 PHE A O 1
ATOM 2200 N N . GLY A 1 285 ? -3.050 53.645 -8.219 1.00 33.25 285 GLY A N 1
ATOM 2201 C CA . GLY A 1 285 ? -3.544 55.014 -8.269 1.00 33.25 285 GLY A CA 1
ATOM 2202 C C . GLY A 1 285 ? -4.418 55.246 -9.499 1.00 33.25 285 GLY A C 1
ATOM 2203 O O . GLY A 1 285 ? -4.019 54.955 -10.622 1.00 33.25 285 GLY A O 1
ATOM 2204 N N . LYS A 1 286 ? -5.614 55.795 -9.268 1.00 38.75 286 LYS A N 1
ATOM 2205 C CA . LYS A 1 286 ? -6.440 56.433 -10.294 1.00 38.75 286 LYS A CA 1
ATOM 2206 C C . LYS A 1 286 ? -5.814 57.782 -10.650 1.00 38.75 286 LYS A C 1
ATOM 2208 O O . LYS A 1 286 ? -5.786 58.671 -9.804 1.00 38.75 286 LYS A O 1
ATOM 2213 N N . GLY A 1 287 ? -5.361 57.940 -11.890 1.00 36.41 287 GLY A N 1
ATOM 2214 C CA . GLY A 1 287 ? -5.204 59.254 -12.508 1.00 36.41 287 GLY A CA 1
ATOM 2215 C C . GLY A 1 287 ? -6.562 59.736 -13.022 1.00 36.41 287 GLY A C 1
ATOM 2216 O O . GLY A 1 287 ? -7.112 59.137 -13.942 1.00 36.41 287 GLY A O 1
ATOM 2217 N N . GLY A 1 288 ? -7.120 60.784 -12.413 1.00 37.66 288 GLY A N 1
ATOM 2218 C CA . GLY A 1 288 ? -7.931 61.760 -13.154 1.00 37.66 288 GLY A CA 1
ATOM 2219 C C . GLY A 1 288 ? -6.963 62.691 -13.895 1.00 37.66 288 GLY A C 1
ATOM 2220 O O . GLY A 1 288 ? -5.820 62.820 -13.478 1.00 37.66 288 GLY A O 1
ATOM 2221 N N . GLY A 1 289 ? -7.271 63.351 -15.000 1.00 35.12 289 GLY A N 1
ATOM 2222 C CA . GLY A 1 289 ? -8.535 63.649 -15.650 1.00 35.12 289 GLY A CA 1
ATOM 2223 C C . GLY A 1 289 ? -8.403 65.062 -16.231 1.00 35.12 289 GLY A C 1
ATOM 2224 O O . GLY A 1 289 ? -8.037 65.970 -15.499 1.00 35.12 289 GLY A O 1
ATOM 2225 N N . SER A 1 290 ? -8.750 65.211 -17.514 1.00 40.03 290 SER A N 1
ATOM 2226 C CA . SER A 1 290 ? -9.237 66.436 -18.177 1.00 40.03 290 SER A CA 1
ATOM 2227 C C . SER A 1 290 ? -8.282 67.614 -18.460 1.00 40.03 290 SER A C 1
ATOM 2229 O O . SER A 1 290 ? -7.953 68.378 -17.561 1.00 40.03 290 SER A O 1
ATOM 2231 N N . SER A 1 291 ? -8.059 67.893 -19.753 1.00 46.19 291 SER A N 1
ATOM 2232 C CA . SER A 1 291 ? -8.489 69.162 -20.384 1.00 46.19 291 SER A CA 1
ATOM 2233 C C . SER A 1 291 ? -8.420 69.076 -21.919 1.00 46.19 291 SER A C 1
ATOM 2235 O O . SER A 1 291 ? -7.387 68.707 -22.469 1.00 46.19 291 SER A O 1
ATOM 2237 N N . ALA A 1 292 ? -9.542 69.413 -22.563 1.00 50.91 292 ALA A N 1
ATOM 2238 C CA . ALA A 1 292 ? -9.752 69.620 -24.005 1.00 50.91 292 ALA A CA 1
ATOM 2239 C C . ALA A 1 292 ? -9.080 70.947 -24.478 1.00 50.91 292 ALA A C 1
ATOM 2241 O O . ALA A 1 292 ? -8.286 71.480 -23.691 1.00 50.91 292 ALA A O 1
ATOM 2242 N N . PRO A 1 293 ? -9.346 71.552 -25.662 1.00 62.91 293 PRO A N 1
ATOM 2243 C CA . PRO A 1 293 ? -10.471 71.412 -26.610 1.00 62.91 293 PRO A CA 1
ATOM 2244 C C . PRO A 1 293 ? -10.246 70.437 -27.774 1.00 62.91 293 PRO A C 1
ATOM 2246 O O . PRO A 1 293 ? -9.095 70.309 -28.244 1.00 62.91 293 PRO A O 1
#

Secondary structure (DSSP, 8-state):
------PPPPHHHHHHHHHHHHHHHHHHHHIIIIIHHHTTT-HHHHHHHHHHHHHHHHHHHHHHHHHHHHHHHHHHHHHHHHHHHT--TTTTS-SSTT---S--HHHHHHHHHHHHHHHHHHHHHTTTTTTS--HHHHHHHHHHHHHHHHHHHHH----HHHHHHHHHHHHHHHHHHHTT--HHHHHHHHHHHHHHHHHHS-GGGHHHHHHHSGGGGSS----------S-----------PPPP--------------S-SSSSSTTS------------------------

Foldseek 3Di:
DDDPPLDQDDLVNLLVLLVLLVVLVVLVVCCVPPVLVVCPVPVPVNVVVVVVSVVVSVVSQVVSVVSLLVNLVSLLVVLLCLLVPVDDLCLQPPPDPPDDLAAGPSLVVSLVVLQVVVVSNCVSCVVVCVRDVCLVSLLVSLVSSLVSVVVSVLVHDHDQSSLSNQLNSLVSSLVRQVVSVDPNSNVSSVVSNLVSVCSNDDPVCNVVSVVVDPVCVPDDDDDDPDDDDDDDDDDDDDDDDDDDDDDDDDDDDDDDDDPDDPPPPPPPPDPDDDDDDDDDDDDDDDDDDDDDD

Mean predicted aligned error: 14.96 Å

Nearest PDB structures (foldseek):
  5h11-assembly1_A  TM=7.676E-01  e=1.238E-06  Danio rerio
  5yfp-assembly1_E  TM=6.838E-01  e=6.723E-04  Saccharomyces cerevisiae S288C
  1bg1-assembly1_A  TM=3.951E-01  e=1.322E+00  Mus musculus
  1oj6-assembly1_A  TM=2.374E-01  e=1.322E+00  Homo sapiens

Sequence (293 aa):
MTGGAGQLPPREFYEAVKAVSKAAAGLEEHHREVVAKGMEDTPTLRTIASETKKSLLHRVDAWTVRVLEDAMRLLILYAEKQMSLRSSKSDYCPKEETAAIEATRTVKAVSSVLEEQHSVFVDCLKEVDQRVDLRMLWESVGLRVHELFVEHLKKTKVNVIGAFILANDVNRLQEVLGRFGCEGVTSAAEELREIANLYVVPPENLLSLMEQGRLMGAGGVRADASGLSHGRRFEVSVGEGVVPARRSRGQLRPSARREGLTRLTRGLLCSSSKAKPSLRCVKFGKGGGSSAP